Protein AF-A0A838U6E7-F1 (afdb_monomer_lite)

Radius of gyration: 29.7 Å; chains: 1; bounding box: 73×65×80 Å

Structure (mmCIF, N/CA/C/O backbone):
data_AF-A0A838U6E7-F1
#
_entry.id   AF-A0A838U6E7-F1
#
loop_
_atom_site.group_PDB
_atom_site.id
_atom_site.type_symbol
_atom_site.label_atom_id
_atom_site.label_alt_id
_atom_site.label_comp_id
_atom_site.label_asym_id
_atom_site.label_entity_id
_atom_site.label_seq_id
_atom_site.pdbx_PDB_ins_code
_atom_site.Cartn_x
_atom_site.Cartn_y
_atom_site.Cartn_z
_atom_site.occupancy
_atom_site.B_iso_or_equiv
_atom_site.auth_seq_id
_atom_site.auth_comp_id
_atom_site.auth_asym_id
_atom_site.auth_atom_id
_atom_site.pdbx_PDB_model_num
ATOM 1 N N . MET A 1 1 ? -3.616 -32.315 41.492 1.00 46.47 1 MET A N 1
ATOM 2 C CA . MET A 1 1 ? -2.581 -33.036 40.725 1.00 46.47 1 MET A CA 1
ATOM 3 C C . MET A 1 1 ? -1.571 -31.968 40.359 1.00 46.47 1 MET A C 1
ATOM 5 O O . MET A 1 1 ? -1.846 -31.165 39.480 1.00 46.47 1 MET A O 1
ATOM 9 N N . ASN A 1 2 ? -0.541 -31.841 41.193 1.00 38.78 2 ASN A N 1
ATOM 10 C CA . ASN A 1 2 ? 0.439 -30.760 41.157 1.00 38.78 2 ASN A CA 1
ATOM 11 C C . ASN A 1 2 ? 1.615 -31.213 40.295 1.00 38.78 2 ASN A C 1
ATOM 13 O O . ASN A 1 2 ? 2.089 -32.331 40.485 1.00 38.78 2 ASN A O 1
ATOM 17 N N . PHE A 1 3 ? 2.074 -30.356 39.392 1.00 46.06 3 PHE A N 1
ATOM 18 C CA . PHE A 1 3 ? 3.399 -30.461 38.795 1.00 46.06 3 PHE A CA 1
ATOM 19 C C . PHE A 1 3 ? 4.036 -29.075 38.860 1.00 46.06 3 PHE A C 1
ATOM 21 O O . PHE A 1 3 ? 3.702 -28.181 38.087 1.00 46.06 3 PHE A O 1
ATOM 28 N N . GLU A 1 4 ? 4.878 -28.922 39.876 1.00 57.84 4 GLU A N 1
ATOM 29 C CA . GLU A 1 4 ? 5.966 -27.953 39.942 1.00 57.84 4 GLU A CA 1
ATOM 30 C C . GLU A 1 4 ? 7.126 -28.473 39.078 1.00 57.84 4 GLU A C 1
ATOM 32 O O . GLU A 1 4 ? 7.265 -29.684 38.883 1.00 57.84 4 GLU A O 1
ATOM 37 N N . GLY A 1 5 ? 7.943 -27.561 38.555 1.00 51.66 5 GLY A N 1
ATOM 38 C CA . GLY A 1 5 ? 9.118 -27.883 37.751 1.00 51.66 5 GLY A CA 1
ATOM 39 C C . GLY A 1 5 ? 9.722 -26.629 37.134 1.00 51.66 5 GLY A C 1
ATOM 40 O O . GLY A 1 5 ? 9.504 -26.355 35.957 1.00 51.66 5 GLY A O 1
ATOM 41 N N . GLU A 1 6 ? 10.396 -25.856 37.984 1.00 55.31 6 GLU A N 1
ATOM 42 C CA . GLU A 1 6 ? 11.358 -24.803 37.645 1.00 55.31 6 GLU A CA 1
ATOM 43 C C . GLU A 1 6 ? 12.550 -25.387 36.871 1.00 55.31 6 GLU A C 1
ATOM 45 O O . GLU A 1 6 ? 12.872 -26.553 37.069 1.00 55.31 6 GLU A O 1
ATOM 50 N N . ASP A 1 7 ? 13.198 -24.572 36.031 1.00 57.50 7 ASP A N 1
ATOM 51 C CA . ASP A 1 7 ? 14.649 -24.608 35.787 1.00 57.50 7 ASP A CA 1
ATOM 52 C C . ASP A 1 7 ? 15.051 -23.345 34.997 1.00 57.50 7 ASP A C 1
ATOM 54 O O . ASP A 1 7 ? 14.931 -23.268 33.770 1.00 57.50 7 ASP A O 1
ATOM 58 N N . ASP A 1 8 ? 15.511 -22.330 35.734 1.00 50.44 8 ASP A N 1
ATOM 59 C CA . ASP A 1 8 ? 16.147 -21.119 35.214 1.00 50.44 8 ASP A CA 1
ATOM 60 C C . ASP A 1 8 ? 17.649 -21.374 35.009 1.00 50.44 8 ASP A C 1
ATOM 62 O O . ASP A 1 8 ? 18.403 -21.580 35.961 1.00 50.44 8 ASP A O 1
ATOM 66 N N . ALA A 1 9 ? 18.109 -21.326 33.757 1.00 53.22 9 ALA A N 1
ATOM 67 C CA . ALA A 1 9 ? 19.528 -21.402 33.421 1.00 53.22 9 ALA A CA 1
ATOM 68 C C . ALA A 1 9 ? 20.130 -19.993 33.276 1.00 53.22 9 ALA A C 1
ATOM 70 O O . ALA A 1 9 ? 19.891 -19.283 32.298 1.00 53.22 9 ALA A O 1
ATOM 71 N N . TYR A 1 10 ? 20.943 -19.617 34.264 1.00 45.56 10 TYR A N 1
ATOM 72 C CA . TYR A 1 10 ? 21.852 -18.473 34.241 1.00 45.56 10 TYR A CA 1
ATOM 73 C C . TYR A 1 10 ? 22.956 -18.668 33.186 1.00 45.56 10 TYR A C 1
ATOM 75 O O . TYR A 1 10 ? 23.620 -19.701 33.165 1.00 45.56 10 TYR A O 1
ATOM 83 N N . TYR A 1 11 ? 23.202 -17.648 32.359 1.00 49.94 11 TYR A N 1
ATOM 84 C CA . TYR A 1 11 ? 24.413 -17.537 31.539 1.00 49.94 11 TYR A CA 1
ATOM 85 C C . TYR A 1 11 ? 25.271 -16.374 32.051 1.00 49.94 11 TYR A C 1
ATOM 87 O O . TYR A 1 11 ? 24.956 -15.206 31.825 1.00 49.94 11 TYR A O 1
ATOM 95 N N . GLU A 1 12 ? 26.367 -16.711 32.732 1.00 48.47 12 GLU A N 1
ATOM 96 C CA . GLU A 1 12 ? 27.522 -15.837 32.943 1.00 48.47 12 GLU A CA 1
ATOM 97 C C . GLU A 1 12 ? 28.398 -15.859 31.683 1.00 48.47 12 GLU A C 1
ATOM 99 O O . GLU A 1 12 ? 28.761 -16.929 31.186 1.00 48.47 12 GLU A O 1
ATOM 104 N N . HIS A 1 13 ? 28.781 -14.687 31.173 1.00 50.59 13 HIS A N 1
ATOM 105 C CA . HIS A 1 13 ? 29.883 -14.587 30.221 1.00 50.59 13 HIS A CA 1
ATOM 106 C C . HIS A 1 13 ? 30.935 -13.593 30.701 1.00 50.59 13 HIS A C 1
ATOM 108 O O . HIS A 1 13 ? 30.652 -12.441 31.019 1.00 50.59 13 HIS A O 1
ATOM 114 N N . ASN A 1 14 ? 32.147 -14.140 30.759 1.00 45.25 14 ASN A N 1
ATOM 115 C CA . ASN A 1 14 ? 33.367 -13.609 31.329 1.00 45.25 14 ASN A CA 1
ATOM 116 C C . ASN A 1 14 ? 33.906 -12.391 30.577 1.00 45.25 14 ASN A C 1
ATOM 118 O O . ASN A 1 14 ? 34.018 -12.392 29.350 1.00 45.25 14 ASN A O 1
ATOM 122 N N . GLU A 1 15 ? 34.350 -11.409 31.355 1.00 44.84 15 GLU A N 1
ATOM 123 C CA . GLU A 1 15 ? 35.277 -10.365 30.939 1.00 44.84 15 GLU A CA 1
ATOM 124 C C . GLU A 1 15 ? 36.689 -10.957 30.798 1.00 44.84 15 GLU A C 1
ATOM 126 O O . GLU A 1 15 ? 37.248 -11.503 31.753 1.00 44.84 15 GLU A O 1
ATOM 131 N N . HIS A 1 16 ? 37.299 -10.818 29.621 1.00 50.41 16 HIS A N 1
ATOM 132 C CA . HIS A 1 16 ? 38.745 -10.955 29.456 1.00 50.41 16 HIS A CA 1
ATOM 133 C C . HIS A 1 16 ? 39.318 -9.727 28.751 1.00 50.41 16 HIS A C 1
ATOM 135 O O . HIS A 1 16 ? 39.034 -9.444 27.589 1.00 50.41 16 HIS A O 1
ATOM 141 N N . ASN A 1 17 ? 40.117 -9.003 29.536 1.00 42.94 17 ASN A N 1
ATOM 142 C CA . ASN A 1 17 ? 41.077 -7.993 29.126 1.00 42.94 17 ASN A CA 1
ATOM 143 C C . ASN A 1 17 ? 42.190 -8.642 28.299 1.00 42.94 17 ASN A C 1
ATOM 145 O O . ASN A 1 17 ? 42.867 -9.535 28.802 1.00 42.94 17 ASN A O 1
ATOM 149 N N . GLU A 1 18 ? 42.479 -8.094 27.121 1.00 47.34 18 GLU A N 1
ATOM 150 C CA . GLU A 1 18 ? 43.817 -8.184 26.538 1.00 47.34 18 GLU A CA 1
ATOM 151 C C . GLU A 1 18 ? 44.317 -6.788 26.163 1.00 47.34 18 GLU A C 1
ATOM 153 O O . GLU A 1 18 ? 43.737 -6.062 25.353 1.00 47.34 18 GLU A O 1
ATOM 158 N N . HIS A 1 19 ? 45.412 -6.422 26.827 1.00 44.88 19 HIS A N 1
ATOM 159 C CA . HIS A 1 19 ? 46.283 -5.307 26.508 1.00 44.88 19 HIS A CA 1
ATOM 160 C C . HIS A 1 19 ? 46.837 -5.444 25.088 1.00 44.88 19 HIS A C 1
ATOM 162 O O . HIS A 1 19 ? 47.403 -6.476 24.743 1.00 44.88 19 HIS A O 1
ATOM 168 N N . ASN A 1 20 ? 46.791 -4.360 24.315 1.00 42.06 20 ASN A N 1
ATOM 169 C CA . ASN A 1 20 ? 47.707 -4.167 23.198 1.00 42.06 20 ASN A CA 1
ATOM 170 C C . ASN A 1 20 ? 48.290 -2.753 23.256 1.00 42.06 20 ASN A C 1
ATOM 172 O O . ASN A 1 20 ? 47.649 -1.765 22.894 1.00 42.06 20 ASN A O 1
ATOM 176 N N . GLU A 1 21 ? 49.525 -2.677 23.748 1.00 47.22 21 GLU A N 1
ATOM 177 C CA . GLU A 1 21 ? 50.425 -1.550 23.547 1.00 47.22 21 GLU A CA 1
ATOM 178 C C . GLU A 1 21 ? 50.993 -1.627 22.127 1.00 47.22 21 GLU A C 1
ATOM 180 O O . GLU A 1 21 ? 51.764 -2.528 21.813 1.00 47.22 21 GLU A O 1
ATOM 185 N N . HIS A 1 22 ? 50.664 -0.661 21.269 1.00 45.41 22 HIS A N 1
ATOM 186 C CA . HIS A 1 22 ? 51.445 -0.406 20.060 1.00 45.41 22 HIS A CA 1
ATOM 187 C C . HIS A 1 22 ? 51.503 1.096 19.742 1.00 45.41 22 HIS A C 1
ATOM 189 O O . HIS A 1 22 ? 50.536 1.715 19.309 1.00 45.41 22 HIS A O 1
ATOM 195 N N . THR A 1 23 ? 52.689 1.662 19.992 1.00 41.41 23 THR A N 1
ATOM 196 C CA . THR A 1 23 ? 53.397 2.665 19.171 1.00 41.41 23 THR A CA 1
ATOM 197 C C . THR A 1 23 ? 52.574 3.804 18.549 1.00 41.41 23 THR A C 1
ATOM 199 O O . THR A 1 23 ? 52.078 3.695 17.429 1.00 41.41 23 THR A O 1
ATOM 202 N N . LYS A 1 24 ? 52.557 4.967 19.219 1.00 40.84 24 LYS A N 1
ATOM 203 C CA . LYS A 1 24 ? 52.251 6.269 18.598 1.00 40.84 24 LYS A CA 1
ATOM 204 C C . LYS A 1 24 ? 53.490 6.813 17.876 1.00 40.84 24 LYS A C 1
ATOM 206 O O . LYS A 1 24 ? 54.484 7.133 18.521 1.00 40.84 24 LYS A O 1
ATOM 211 N N . LEU A 1 25 ? 53.399 6.947 16.555 1.00 48.66 25 LEU A N 1
ATOM 212 C CA . LEU A 1 25 ? 54.256 7.819 15.743 1.00 48.66 25 LEU A CA 1
ATOM 213 C C . LEU A 1 25 ? 53.683 9.254 15.727 1.00 48.66 25 LEU A C 1
ATOM 215 O O . LEU A 1 25 ? 52.483 9.420 15.969 1.00 48.66 25 LEU A O 1
ATOM 219 N N . PRO A 1 26 ? 54.496 10.292 15.456 1.00 49.66 26 PRO A N 1
ATOM 220 C CA . PRO A 1 26 ? 54.053 11.680 15.516 1.00 49.66 26 PRO A CA 1
ATOM 221 C C . PRO A 1 26 ? 53.227 12.050 14.278 1.00 49.66 26 PRO A C 1
ATOM 223 O O . PRO A 1 26 ? 53.668 11.861 13.146 1.00 49.66 26 PRO A O 1
ATOM 226 N N . ILE A 1 27 ? 52.033 12.601 14.510 1.00 49.00 27 ILE A N 1
ATOM 227 C CA . ILE A 1 27 ? 51.195 13.249 13.497 1.00 49.00 27 ILE A CA 1
ATOM 228 C C . ILE A 1 27 ? 51.494 14.746 13.569 1.00 49.00 27 ILE A C 1
ATOM 230 O O . ILE A 1 27 ? 50.914 15.452 14.388 1.00 49.00 27 ILE A O 1
ATOM 234 N N . GLU A 1 28 ? 52.377 15.228 12.704 1.00 49.06 28 GLU A N 1
ATOM 235 C CA . GLU A 1 28 ? 52.425 16.635 12.310 1.00 49.06 28 GLU A CA 1
ATOM 236 C C . GLU A 1 28 ? 52.519 16.686 10.779 1.00 49.06 28 GLU A C 1
ATOM 238 O O . GLU A 1 28 ? 53.286 15.936 10.180 1.00 49.06 28 GLU A O 1
ATOM 243 N N . ASN A 1 29 ? 51.720 17.575 10.175 1.00 51.16 29 ASN A N 1
ATOM 244 C CA . ASN A 1 29 ? 51.614 17.909 8.741 1.00 51.16 29 ASN A CA 1
ATOM 245 C C . ASN A 1 29 ? 50.565 17.147 7.908 1.00 51.16 29 ASN A C 1
ATOM 247 O O . ASN A 1 29 ? 50.899 16.363 7.025 1.00 51.16 29 ASN A O 1
ATOM 251 N N . ALA A 1 30 ? 49.277 17.460 8.114 1.00 48.72 30 ALA A N 1
ATOM 252 C CA . ALA A 1 30 ? 48.220 17.191 7.122 1.00 48.72 30 ALA A CA 1
ATOM 253 C C . ALA A 1 30 ? 47.008 18.154 7.211 1.00 48.72 30 ALA A C 1
ATOM 255 O O . ALA A 1 30 ? 45.878 17.739 6.970 1.00 48.72 30 ALA A O 1
ATOM 256 N N . VAL A 1 31 ? 47.200 19.428 7.588 1.00 50.19 31 VAL A N 1
ATOM 257 C CA . VAL A 1 31 ? 46.077 20.380 7.794 1.00 50.19 31 VAL A CA 1
ATOM 258 C C . VAL A 1 31 ? 45.971 21.474 6.717 1.00 50.19 31 VAL A C 1
ATOM 260 O O . VAL A 1 31 ? 44.947 22.146 6.644 1.00 50.19 31 VAL A O 1
ATOM 263 N N . GLU A 1 32 ? 46.934 21.627 5.804 1.00 48.94 32 GLU A N 1
ATOM 264 C CA . GLU A 1 32 ? 46.911 22.766 4.863 1.00 48.94 32 GLU A CA 1
ATOM 265 C C . GLU A 1 32 ? 46.355 22.498 3.454 1.00 48.94 32 GLU A C 1
ATOM 267 O O . GLU A 1 32 ? 46.079 23.459 2.747 1.00 48.94 32 GLU A O 1
ATOM 272 N N . ASN A 1 33 ? 46.042 21.255 3.065 1.00 46.88 33 ASN A N 1
ATOM 273 C CA . ASN A 1 33 ? 45.589 20.961 1.688 1.00 46.88 33 ASN A CA 1
ATOM 274 C C . ASN A 1 33 ? 44.068 20.753 1.500 1.00 46.88 33 ASN A C 1
ATOM 276 O O . ASN A 1 33 ? 43.643 20.433 0.397 1.00 46.88 33 ASN A O 1
ATOM 280 N N . ASN A 1 34 ? 43.228 20.956 2.525 1.00 47.81 34 ASN A N 1
ATOM 281 C CA . ASN A 1 34 ? 41.773 20.694 2.436 1.00 47.81 34 ASN A CA 1
ATOM 282 C C . ASN A 1 34 ? 40.885 21.949 2.323 1.00 47.81 34 ASN A C 1
ATOM 284 O O . ASN A 1 34 ? 39.667 21.833 2.367 1.00 47.81 34 ASN A O 1
ATOM 288 N N . LYS A 1 35 ? 41.449 23.158 2.186 1.00 50.09 35 LYS A N 1
ATOM 289 C CA . LYS A 1 35 ? 40.636 24.390 2.085 1.00 50.09 35 LYS A CA 1
ATOM 290 C C . LYS A 1 35 ? 40.297 24.819 0.654 1.00 50.09 35 LYS A C 1
ATOM 292 O O . LYS A 1 35 ? 39.378 25.612 0.479 1.00 50.09 35 LYS A O 1
ATOM 297 N N . GLU A 1 36 ? 40.986 24.295 -0.361 1.00 50.06 36 GLU A N 1
ATOM 298 C CA . GLU A 1 36 ? 40.672 24.601 -1.768 1.00 50.06 36 GLU A CA 1
ATOM 299 C C . GLU A 1 36 ? 39.555 23.716 -2.347 1.00 50.06 36 GLU A C 1
ATOM 301 O O . GLU A 1 36 ? 38.811 24.179 -3.206 1.00 50.06 36 GLU A O 1
ATOM 306 N N . SER A 1 37 ? 39.334 22.498 -1.833 1.00 54.66 37 SER A N 1
ATOM 307 C CA . SER A 1 37 ? 38.294 21.595 -2.361 1.00 54.66 37 SER A CA 1
ATOM 308 C C . SER A 1 37 ? 36.867 21.983 -1.970 1.00 54.66 37 SER A C 1
ATOM 310 O O . SER A 1 37 ? 35.933 21.745 -2.735 1.00 54.66 37 SER A O 1
ATOM 312 N N . ASP A 1 38 ? 36.675 22.587 -0.797 1.00 51.69 38 ASP A N 1
ATOM 313 C CA . ASP A 1 38 ? 35.332 22.862 -0.270 1.00 51.69 38 ASP A CA 1
ATOM 314 C C . ASP A 1 38 ? 34.684 24.084 -0.940 1.00 51.69 38 ASP A C 1
ATOM 316 O O . ASP A 1 38 ? 33.474 24.097 -1.181 1.00 51.69 38 ASP A O 1
ATOM 320 N N . ASN A 1 39 ? 35.486 25.077 -1.345 1.00 55.44 39 ASN A N 1
ATOM 321 C CA . ASN A 1 39 ? 34.992 26.251 -2.073 1.00 55.44 39 ASN A CA 1
ATOM 322 C C . ASN A 1 39 ? 34.538 25.905 -3.499 1.00 55.44 39 ASN A C 1
ATOM 324 O O . ASN A 1 39 ? 33.548 26.459 -3.985 1.00 55.44 39 ASN A O 1
ATOM 328 N N . ASP A 1 40 ? 35.206 24.960 -4.161 1.00 55.00 40 ASP A N 1
ATOM 329 C CA . ASP A 1 40 ? 34.816 24.505 -5.498 1.00 55.00 40 ASP A CA 1
ATOM 330 C C . ASP A 1 40 ? 33.536 23.662 -5.467 1.00 55.00 40 ASP A C 1
ATOM 332 O O . ASP A 1 40 ? 32.683 23.779 -6.353 1.00 55.00 40 ASP A O 1
ATOM 336 N N . ILE A 1 41 ? 33.341 22.857 -4.420 1.00 55.47 41 ILE A N 1
ATOM 337 C CA . ILE A 1 41 ? 32.107 22.083 -4.228 1.00 55.47 41 ILE A CA 1
ATOM 338 C C . ILE A 1 41 ? 30.922 23.019 -3.960 1.00 55.47 41 ILE A C 1
ATOM 340 O O . ILE A 1 41 ? 29.855 22.847 -4.558 1.00 55.47 41 ILE A O 1
ATOM 344 N N . GLN A 1 42 ? 31.110 24.044 -3.127 1.00 57.06 42 GLN A N 1
ATOM 345 C CA . GLN A 1 42 ? 30.046 24.989 -2.791 1.00 57.06 42 GLN A CA 1
ATOM 346 C C . GLN A 1 42 ? 29.650 25.868 -3.990 1.00 57.06 42 GLN A C 1
ATOM 348 O O . GLN A 1 42 ? 28.461 26.003 -4.289 1.00 57.06 42 GLN A O 1
ATOM 353 N N . ASN A 1 43 ? 30.629 26.340 -4.770 1.00 63.03 43 ASN A N 1
ATOM 354 C CA . ASN A 1 43 ? 30.382 27.086 -6.009 1.00 63.03 43 ASN A CA 1
ATOM 355 C C . ASN A 1 43 ? 29.657 26.251 -7.079 1.00 63.03 43 ASN A C 1
ATOM 357 O O . ASN A 1 43 ? 28.820 26.769 -7.823 1.00 63.03 43 ASN A O 1
ATOM 361 N N . ASN A 1 44 ? 29.950 24.951 -7.168 1.00 57.47 44 ASN A N 1
ATOM 362 C CA . ASN A 1 44 ? 29.259 24.056 -8.097 1.00 57.47 44 ASN A CA 1
ATOM 363 C C . ASN A 1 44 ? 27.819 23.758 -7.650 1.00 57.47 44 ASN A C 1
ATOM 365 O O . ASN A 1 44 ? 26.922 23.665 -8.493 1.00 57.47 44 ASN A O 1
ATOM 369 N N . HIS A 1 45 ? 27.570 23.674 -6.341 1.00 61.94 45 HIS A N 1
ATOM 370 C CA . HIS A 1 45 ? 26.227 23.490 -5.792 1.00 61.94 45 HIS A CA 1
ATOM 371 C C . HIS A 1 45 ? 25.333 24.726 -6.004 1.00 61.94 45 HIS A C 1
ATOM 373 O O . HIS A 1 45 ? 24.160 24.591 -6.370 1.00 61.94 45 HIS A O 1
ATOM 379 N N . GLU A 1 46 ? 25.878 25.934 -5.841 1.00 67.00 46 GLU A N 1
ATOM 380 C CA . GLU A 1 46 ? 25.150 27.186 -6.097 1.00 67.00 46 GLU A CA 1
ATOM 381 C C . GLU A 1 46 ? 24.811 27.362 -7.584 1.00 67.00 46 GLU A C 1
ATOM 383 O O . GLU A 1 46 ? 23.667 27.677 -7.924 1.00 67.00 46 GLU A O 1
ATOM 388 N N . LYS A 1 47 ? 25.749 27.048 -8.490 1.00 69.88 47 LYS A N 1
ATOM 389 C CA . LYS A 1 47 ? 25.492 27.070 -9.943 1.00 69.88 47 LYS A CA 1
ATOM 390 C C . LYS A 1 47 ? 24.422 26.059 -10.364 1.00 69.88 47 LYS A C 1
ATOM 392 O O . LYS A 1 47 ? 23.556 26.391 -11.173 1.00 69.88 47 LYS A O 1
ATOM 397 N N . ALA A 1 48 ? 24.442 24.850 -9.800 1.00 58.81 48 ALA A N 1
ATOM 398 C CA . ALA A 1 48 ? 23.424 23.836 -10.073 1.00 58.81 48 ALA A CA 1
ATOM 399 C C . ALA A 1 48 ? 22.037 24.255 -9.552 1.00 58.81 48 ALA A C 1
ATOM 401 O O . ALA A 1 48 ? 21.036 24.059 -10.243 1.00 58.81 48 ALA A O 1
ATOM 402 N N . SER A 1 49 ? 21.979 24.880 -8.373 1.00 62.50 49 SER A N 1
ATOM 403 C CA . SER A 1 49 ? 20.727 25.359 -7.771 1.00 62.50 49 SER A CA 1
ATOM 404 C C . SER A 1 49 ? 20.101 26.493 -8.592 1.00 62.50 49 SER A C 1
ATOM 406 O O . SER A 1 49 ? 18.918 26.421 -8.930 1.00 62.50 49 SER A O 1
ATOM 408 N N . ALA A 1 50 ? 20.905 27.469 -9.027 1.00 69.81 50 ALA A N 1
ATOM 409 C CA . ALA A 1 50 ? 20.446 28.566 -9.883 1.00 69.81 50 ALA A CA 1
ATOM 410 C C . ALA A 1 50 ? 19.907 28.071 -11.240 1.00 69.81 50 ALA A C 1
ATOM 412 O O . ALA A 1 50 ? 18.921 28.591 -11.765 1.00 69.81 50 ALA A O 1
ATOM 413 N N . GLN A 1 51 ? 20.515 27.025 -11.807 1.00 61.53 51 GLN A N 1
ATOM 414 C CA . GLN A 1 51 ? 20.076 26.464 -13.085 1.00 61.53 51 GLN A CA 1
ATOM 415 C C . GLN A 1 51 ? 18.781 25.643 -12.971 1.00 61.53 51 GLN A C 1
ATOM 417 O O . GLN A 1 51 ? 18.019 25.552 -13.937 1.00 61.53 51 GLN A O 1
ATOM 422 N N . ILE A 1 52 ? 18.505 25.073 -11.794 1.00 59.53 52 ILE A N 1
ATOM 423 C CA . ILE A 1 52 ? 17.236 24.400 -11.491 1.00 59.53 52 ILE A CA 1
ATOM 424 C C . ILE A 1 52 ? 16.116 25.429 -11.305 1.00 59.53 52 ILE A C 1
ATOM 426 O O . ILE A 1 52 ? 15.056 25.268 -11.911 1.00 59.53 52 ILE A O 1
ATOM 430 N N . GLU A 1 53 ? 16.345 26.500 -10.540 1.00 65.31 53 GLU A N 1
ATOM 431 C CA . GLU A 1 53 ? 15.352 27.571 -10.353 1.00 65.31 53 GLU A CA 1
ATOM 432 C C . GLU A 1 53 ? 14.979 28.251 -11.675 1.00 65.31 53 GLU A C 1
ATOM 434 O O . GLU A 1 53 ? 13.798 28.480 -11.941 1.00 65.31 53 GLU A O 1
ATOM 439 N N . TYR A 1 54 ? 15.961 28.486 -12.551 1.00 74.75 54 TYR A N 1
ATOM 440 C CA . TYR A 1 54 ? 15.712 29.017 -13.891 1.00 74.75 54 TYR A CA 1
ATOM 441 C C . TYR A 1 54 ? 14.757 28.124 -14.699 1.00 74.75 54 TYR A C 1
ATOM 443 O O . TYR A 1 54 ? 13.773 28.614 -15.251 1.00 74.75 54 TYR A O 1
ATOM 451 N N . LYS A 1 55 ? 14.986 26.804 -14.709 1.00 65.81 55 LYS A N 1
ATOM 452 C CA . LYS A 1 55 ? 14.126 25.852 -15.434 1.00 65.81 55 LYS A CA 1
ATOM 453 C C . LYS A 1 55 ? 12.729 25.721 -14.830 1.00 65.81 55 LYS A C 1
ATOM 455 O O . LYS A 1 55 ? 11.770 25.513 -15.568 1.00 65.81 55 LYS A O 1
ATOM 460 N N . ILE A 1 56 ? 12.599 25.838 -13.507 1.00 60.47 56 ILE A N 1
ATOM 461 C CA . ILE A 1 56 ? 11.295 25.833 -12.826 1.00 60.47 56 ILE A CA 1
ATOM 462 C C . ILE A 1 56 ? 10.484 27.072 -13.217 1.00 60.47 56 ILE A C 1
ATOM 464 O O . ILE A 1 56 ? 9.291 26.956 -13.510 1.00 60.47 56 ILE A O 1
ATOM 468 N N . ASN A 1 57 ? 11.125 28.239 -13.270 1.00 58.91 57 ASN A N 1
ATOM 469 C CA . ASN A 1 57 ? 10.472 29.476 -13.695 1.00 58.91 57 ASN A CA 1
ATOM 470 C C . ASN A 1 57 ? 10.110 29.448 -15.185 1.00 58.91 57 ASN A C 1
ATOM 472 O O . ASN A 1 57 ? 9.008 29.851 -15.545 1.00 58.91 57 ASN A O 1
ATOM 476 N N . GLU A 1 58 ? 10.978 28.902 -16.039 1.00 72.94 58 GLU A N 1
ATOM 477 C CA . GLU A 1 58 ? 10.690 28.707 -17.464 1.00 72.94 58 GLU A CA 1
ATOM 478 C C . GLU A 1 58 ? 9.444 27.825 -17.673 1.00 72.94 58 GLU A C 1
ATOM 480 O O . GLU A 1 58 ? 8.522 28.211 -18.392 1.00 72.94 58 GLU A O 1
ATOM 485 N N . TYR A 1 59 ? 9.355 26.693 -16.965 1.00 51.44 59 TYR A N 1
ATOM 486 C CA . TYR A 1 59 ? 8.183 25.808 -17.009 1.00 51.44 59 TYR A CA 1
ATOM 487 C C . TYR A 1 59 ? 6.913 26.460 -16.450 1.00 51.44 59 TYR A C 1
ATOM 489 O O . TYR A 1 59 ? 5.821 26.259 -16.983 1.00 51.44 59 TYR A O 1
ATOM 497 N N . SER A 1 60 ? 7.037 27.243 -15.378 1.00 58.22 60 SER A N 1
ATOM 498 C CA . SER A 1 60 ? 5.896 27.932 -14.762 1.00 58.22 60 SER A CA 1
ATOM 499 C C . SER A 1 60 ? 5.322 29.006 -15.690 1.00 58.22 60 SER A C 1
ATOM 501 O O . SER A 1 60 ? 4.103 29.130 -15.806 1.00 58.22 60 SER A O 1
ATOM 503 N N . ASN A 1 61 ? 6.188 29.711 -16.422 1.00 58.34 61 ASN A N 1
ATOM 504 C CA . ASN A 1 61 ? 5.778 30.709 -17.408 1.00 58.34 61 ASN A CA 1
ATOM 505 C C . ASN A 1 61 ? 5.085 30.058 -18.619 1.00 58.34 61 ASN A C 1
ATOM 507 O O . ASN A 1 61 ? 4.015 30.513 -19.025 1.00 58.34 61 ASN A O 1
ATOM 511 N N . GLN A 1 62 ? 5.600 28.924 -19.109 1.00 60.97 62 GLN A N 1
ATOM 512 C CA . GLN A 1 62 ? 4.955 28.141 -20.178 1.00 60.97 62 GLN A CA 1
ATOM 513 C C . GLN A 1 62 ? 3.566 27.609 -19.777 1.00 60.97 62 GLN A C 1
ATOM 515 O O . GLN A 1 62 ? 2.682 27.468 -20.623 1.00 60.97 62 GLN A O 1
ATOM 520 N N . LEU A 1 63 ? 3.340 27.324 -18.490 1.00 48.97 63 LEU A N 1
ATOM 521 C CA . LEU A 1 63 ? 2.027 26.917 -17.978 1.00 48.97 63 LEU A CA 1
ATOM 522 C C . LEU A 1 63 ? 1.052 28.095 -17.854 1.00 48.97 63 LEU A C 1
ATOM 524 O O . LEU A 1 63 ? -0.144 27.909 -18.072 1.00 48.97 63 LEU A O 1
ATOM 528 N N . SER A 1 64 ? 1.541 29.302 -17.548 1.00 56.09 64 SER A N 1
ATOM 529 C CA . SER A 1 64 ? 0.693 30.502 -17.511 1.00 56.09 64 SER A CA 1
ATOM 530 C C . SER A 1 64 ? 0.251 30.968 -18.901 1.00 56.09 64 SER A C 1
ATOM 532 O O . SER A 1 64 ? -0.902 31.365 -19.063 1.00 56.09 64 SER A O 1
ATOM 534 N N . GLU A 1 65 ? 1.104 30.833 -19.921 1.00 52.16 65 GLU A N 1
ATOM 535 C CA . GLU A 1 65 ? 0.793 31.252 -21.298 1.00 52.16 65 GLU A CA 1
ATOM 536 C C . GLU A 1 65 ? -0.194 30.314 -22.020 1.00 52.16 65 GLU A C 1
ATOM 538 O O . GLU A 1 65 ? -0.846 30.726 -22.975 1.00 52.16 65 GLU A O 1
ATOM 543 N N . ASN A 1 66 ? -0.382 29.084 -21.526 1.00 46.69 66 ASN A N 1
ATOM 544 C CA . ASN A 1 66 ? -1.321 28.102 -22.085 1.00 46.69 66 ASN A CA 1
ATOM 545 C C . ASN A 1 66 ? -2.676 28.040 -21.356 1.00 46.69 66 ASN A C 1
ATOM 547 O O . ASN A 1 66 ? -3.480 27.136 -21.599 1.00 46.69 66 ASN A O 1
ATOM 551 N N . SER A 1 67 ? -2.954 28.989 -20.459 1.00 41.47 67 SER A N 1
ATOM 552 C CA . SER A 1 67 ? -4.264 29.080 -19.812 1.00 41.47 67 SER A CA 1
ATOM 553 C C . SER A 1 67 ? -5.286 29.743 -20.749 1.00 41.47 67 SER A C 1
ATOM 555 O O . SER A 1 67 ? -5.371 30.961 -20.870 1.00 41.47 67 SER A O 1
ATOM 557 N N . LEU A 1 68 ? -6.060 28.914 -21.459 1.00 45.50 68 LEU A N 1
ATOM 558 C CA . LEU A 1 68 ? -7.188 29.364 -22.279 1.00 45.50 68 LEU A CA 1
ATOM 559 C C . LEU A 1 68 ? -8.287 29.981 -21.393 1.00 45.50 68 LEU A C 1
ATOM 561 O O . LEU A 1 68 ? -8.552 29.459 -20.304 1.00 45.50 68 LEU A O 1
ATOM 565 N N . PRO A 1 69 ? -8.965 31.056 -21.842 1.00 44.22 69 PRO A N 1
ATOM 566 C CA . PRO A 1 69 ? -10.078 31.630 -21.099 1.00 44.22 69 PRO A CA 1
ATOM 567 C C . PRO A 1 69 ? -11.214 30.609 -20.986 1.00 44.22 69 PRO A C 1
ATOM 569 O O . PRO A 1 69 ? -11.550 29.919 -21.949 1.00 44.22 69 PRO A O 1
ATOM 572 N N . ALA A 1 70 ? -11.798 30.519 -19.790 1.00 44.75 70 ALA A N 1
ATOM 573 C CA . ALA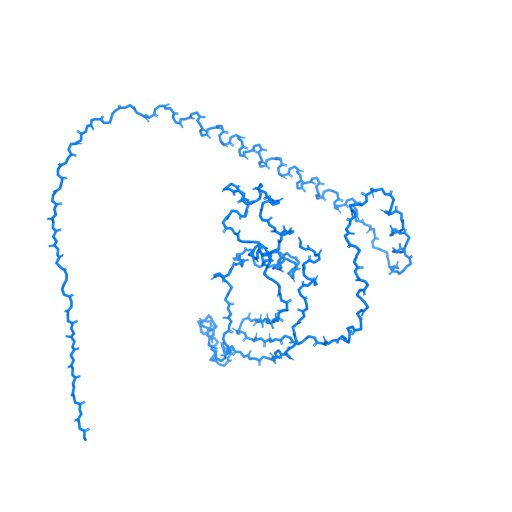 A 1 70 ? -12.935 29.658 -19.507 1.00 44.75 70 ALA A CA 1
ATOM 574 C C . ALA A 1 70 ? -14.102 30.021 -20.435 1.00 44.75 70 ALA A C 1
ATOM 576 O O . ALA A 1 70 ? -14.678 31.101 -20.317 1.00 44.75 70 ALA A O 1
ATOM 577 N N . ASN A 1 71 ? -14.422 29.126 -21.368 1.00 44.78 71 ASN A N 1
ATOM 578 C CA . ASN A 1 71 ? -15.600 29.235 -22.211 1.00 44.78 71 ASN A CA 1
ATOM 579 C C . ASN A 1 71 ? -16.320 27.883 -22.227 1.00 44.78 71 ASN A C 1
ATOM 581 O O . ASN A 1 71 ? -15.729 26.846 -22.545 1.00 44.78 71 ASN A O 1
ATOM 585 N N . ASP A 1 72 ? -17.590 27.915 -21.837 1.00 45.06 72 ASP A N 1
ATOM 586 C CA . ASP A 1 72 ? -18.476 26.764 -21.712 1.00 45.06 72 ASP A CA 1
ATOM 587 C C . ASP A 1 72 ? -18.916 26.288 -23.103 1.00 45.06 72 ASP A C 1
ATOM 589 O O . ASP A 1 72 ? -19.903 26.785 -23.635 1.00 45.06 72 ASP A O 1
ATOM 593 N N . ASN A 1 73 ? -18.159 25.377 -23.724 1.00 48.53 73 ASN A N 1
ATOM 594 C CA . ASN A 1 73 ? -18.644 24.431 -24.746 1.00 48.53 73 ASN A CA 1
ATOM 595 C C . ASN A 1 73 ? -17.518 23.459 -25.151 1.00 48.53 73 ASN A C 1
ATOM 597 O O . ASN A 1 73 ? -16.704 23.747 -26.027 1.00 48.53 73 ASN A O 1
ATOM 601 N N . TYR A 1 74 ? -17.465 22.296 -24.495 1.00 38.25 74 TYR A N 1
ATOM 602 C CA . TYR A 1 74 ? -16.406 21.287 -24.637 1.00 38.25 74 TYR A CA 1
ATOM 603 C C . TYR A 1 74 ? -16.957 19.947 -25.151 1.00 38.25 74 TYR A C 1
ATOM 605 O O . TYR A 1 74 ? -16.902 18.958 -24.435 1.00 38.25 74 TYR A O 1
ATOM 613 N N . GLU A 1 75 ? -17.460 19.874 -26.386 1.00 44.09 75 GLU A N 1
ATOM 614 C CA . GLU A 1 75 ? -17.627 18.558 -27.045 1.00 44.09 75 GLU A CA 1
ATOM 615 C C . GLU A 1 75 ? -17.220 18.502 -28.531 1.00 44.09 75 GLU A C 1
ATOM 617 O O . GLU A 1 75 ? -16.935 17.412 -29.015 1.00 44.09 75 GLU A O 1
ATOM 622 N N . GLU A 1 76 ? -17.051 19.621 -29.250 1.00 43.81 76 GLU A N 1
ATOM 623 C CA . GLU A 1 76 ? -16.768 19.552 -30.702 1.00 43.81 76 GLU A CA 1
ATOM 624 C C . GLU A 1 76 ? -15.303 19.795 -31.121 1.00 43.81 76 GLU A C 1
ATOM 626 O O . GLU A 1 76 ? -14.887 19.311 -32.172 1.00 43.81 76 GLU A O 1
ATOM 631 N N . ASN A 1 77 ? -14.461 20.443 -30.304 1.00 41.22 77 ASN A N 1
ATOM 632 C CA . ASN A 1 77 ? -13.107 20.846 -30.738 1.00 41.22 77 ASN A CA 1
ATOM 633 C C . ASN A 1 77 ? -11.972 19.845 -30.436 1.00 41.22 77 ASN A C 1
ATOM 635 O O . ASN A 1 77 ? -10.853 20.012 -30.923 1.00 41.22 77 ASN A O 1
ATOM 639 N N . THR A 1 78 ? -12.218 18.782 -29.669 1.00 45.00 78 THR A N 1
ATOM 640 C CA . THR A 1 78 ? -11.169 17.811 -29.293 1.00 45.00 78 THR A CA 1
ATOM 641 C C . THR A 1 78 ? -10.757 16.886 -30.439 1.00 45.00 78 THR A C 1
ATOM 643 O O . THR A 1 78 ? -9.615 16.430 -30.473 1.00 45.00 78 THR A O 1
ATOM 646 N N . ASN A 1 79 ? -11.631 16.653 -31.422 1.00 43.41 79 ASN A N 1
ATOM 647 C CA . ASN A 1 79 ? -11.339 15.746 -32.537 1.00 43.41 79 ASN A CA 1
ATOM 648 C C . ASN A 1 79 ? -10.460 16.374 -33.633 1.00 43.41 79 ASN A C 1
ATOM 650 O O . ASN A 1 79 ? -9.774 15.644 -34.347 1.00 43.41 79 ASN A O 1
ATOM 654 N N . GLN A 1 80 ? -10.426 17.706 -33.745 1.00 40.84 80 GLN A N 1
ATOM 655 C CA . GLN A 1 80 ? -9.616 18.398 -34.754 1.00 40.84 80 GLN A CA 1
ATOM 656 C C . GLN A 1 80 ? -8.148 18.540 -34.319 1.00 40.84 80 GLN A C 1
ATOM 658 O O . GLN A 1 80 ? -7.243 18.279 -35.109 1.00 40.84 80 GLN A O 1
ATOM 663 N N . LEU A 1 81 ? -7.895 18.818 -33.034 1.00 38.88 81 LEU A N 1
ATOM 664 C CA . LEU A 1 81 ? -6.532 18.956 -32.496 1.00 38.88 81 LEU A CA 1
ATOM 665 C C . LEU A 1 81 ? -5.753 17.623 -32.456 1.00 38.88 81 LEU A C 1
ATOM 667 O O . LEU A 1 81 ? -4.525 17.604 -32.537 1.00 38.88 81 LEU A O 1
ATOM 671 N N . LEU A 1 82 ? -6.461 16.491 -32.359 1.00 40.91 82 LEU A N 1
ATOM 672 C CA . LEU A 1 82 ? -5.872 15.144 -32.369 1.00 40.91 82 LEU A CA 1
ATOM 673 C C . LEU A 1 82 ? -5.433 14.679 -33.770 1.00 40.91 82 LEU A C 1
ATOM 675 O O . LEU A 1 82 ? -4.592 13.785 -33.866 1.00 40.91 82 LEU A O 1
ATOM 679 N N . GLN A 1 83 ? -5.956 15.273 -34.850 1.00 43.84 83 GLN A N 1
ATOM 680 C CA . GLN A 1 83 ? -5.580 14.900 -36.220 1.00 43.84 83 GLN A CA 1
ATOM 681 C C . GLN A 1 83 ? -4.306 15.601 -36.716 1.00 43.84 83 GLN A C 1
ATOM 683 O O . GLN A 1 83 ? -3.559 15.009 -37.496 1.00 43.84 83 GLN A O 1
ATOM 688 N N . GLU A 1 84 ? -3.993 16.807 -36.237 1.00 37.91 84 GLU A N 1
ATOM 689 C CA . GLU A 1 84 ? -2.858 17.586 -36.763 1.00 37.91 84 GLU A CA 1
ATOM 690 C C . GLU A 1 84 ? -1.502 17.227 -36.127 1.00 37.91 84 GLU A C 1
ATOM 692 O O . GLU A 1 84 ? -0.461 17.353 -36.772 1.00 37.91 84 GLU A O 1
ATOM 697 N N . HIS A 1 85 ? -1.481 16.662 -34.915 1.00 39.12 85 HIS A N 1
ATOM 698 C CA . HIS A 1 85 ? -0.231 16.248 -34.254 1.00 39.12 85 HIS A CA 1
ATOM 699 C C . HIS A 1 85 ? 0.308 14.869 -34.683 1.00 39.12 85 HIS A C 1
ATOM 701 O O . HIS A 1 85 ? 1.361 14.444 -34.207 1.00 39.12 85 HIS A O 1
ATOM 707 N N . SER A 1 86 ? -0.353 14.175 -35.617 1.00 38.12 86 SER A N 1
ATOM 708 C CA . SER A 1 86 ? 0.047 12.830 -36.061 1.00 38.12 86 SER A CA 1
ATOM 709 C C . SER A 1 86 ? 1.104 12.807 -37.181 1.00 38.12 86 SER A C 1
ATOM 711 O O . SER A 1 86 ? 1.459 11.724 -37.652 1.00 38.12 86 SER A O 1
ATOM 713 N N . GLN A 1 87 ? 1.636 13.951 -37.627 1.00 44.62 87 GLN A N 1
ATOM 714 C CA . GLN A 1 87 ? 2.634 13.993 -38.705 1.00 44.62 87 GLN A CA 1
ATOM 715 C C . GLN A 1 87 ? 3.938 14.670 -38.279 1.00 44.62 87 GLN A C 1
ATOM 717 O O . GLN A 1 87 ? 4.168 15.825 -38.622 1.00 44.62 87 GLN A O 1
ATOM 722 N N . ARG A 1 88 ? 4.801 13.945 -37.552 1.00 45.25 88 ARG A N 1
ATOM 723 C CA . ARG A 1 88 ? 6.279 14.081 -37.573 1.00 45.25 88 ARG A CA 1
ATOM 724 C C . ARG A 1 88 ? 6.924 13.135 -36.554 1.00 45.25 88 ARG A C 1
ATOM 726 O O . ARG A 1 88 ? 7.148 13.512 -35.413 1.00 45.25 88 ARG A O 1
ATOM 733 N N . ALA A 1 89 ? 7.218 11.913 -36.995 1.00 41.59 89 ALA A N 1
ATOM 734 C CA . ALA A 1 89 ? 8.398 11.103 -36.650 1.00 41.59 89 ALA A CA 1
ATOM 735 C C . ALA A 1 89 ? 8.166 9.654 -37.124 1.00 41.59 89 ALA A C 1
ATOM 737 O O . ALA A 1 89 ? 7.083 9.116 -36.885 1.00 41.59 89 ALA A O 1
ATOM 738 N N . PRO A 1 90 ? 9.143 8.987 -37.766 1.00 37.69 90 PRO A N 1
ATOM 739 C CA . PRO A 1 90 ? 9.048 7.555 -38.016 1.00 37.69 90 PRO A CA 1
ATOM 740 C C . PRO A 1 90 ? 9.108 6.810 -36.676 1.00 37.69 90 PRO A C 1
ATOM 742 O O . PRO A 1 90 ? 10.091 6.891 -35.941 1.00 37.69 90 PRO A O 1
ATOM 745 N N . SER A 1 91 ? 8.020 6.125 -36.337 1.00 36.94 91 SER A N 1
ATOM 746 C CA . SER A 1 91 ? 7.894 5.339 -35.112 1.00 36.94 91 SER A CA 1
ATOM 747 C C . SER A 1 91 ? 8.812 4.109 -35.163 1.00 36.94 91 SER A C 1
ATOM 749 O O . SER A 1 91 ? 8.905 3.476 -36.217 1.00 36.94 91 SER A O 1
ATOM 751 N N . PRO A 1 92 ? 9.459 3.711 -34.053 1.00 36.78 92 PRO A N 1
ATOM 752 C CA . PRO A 1 92 ? 10.117 2.414 -33.984 1.00 36.78 92 PRO A CA 1
ATOM 753 C C . PRO A 1 92 ? 9.069 1.307 -34.151 1.00 36.78 92 PRO A C 1
ATOM 755 O O . PRO A 1 92 ? 8.009 1.331 -33.523 1.00 36.78 92 PRO A O 1
ATOM 758 N N . THR A 1 93 ? 9.358 0.347 -35.028 1.00 31.08 93 THR A N 1
ATOM 759 C CA . THR A 1 93 ? 8.502 -0.808 -35.308 1.00 31.08 93 THR A CA 1
ATOM 760 C C . THR A 1 93 ? 8.399 -1.686 -34.063 1.00 31.08 93 THR A C 1
ATOM 762 O O . THR A 1 93 ? 9.231 -2.558 -33.825 1.00 31.08 93 THR A O 1
ATOM 765 N N . TYR A 1 94 ? 7.373 -1.452 -33.248 1.00 40.31 94 TYR A N 1
ATOM 766 C CA . TYR A 1 94 ? 6.975 -2.381 -32.199 1.00 40.31 94 TYR A CA 1
ATOM 767 C C . TYR A 1 94 ? 6.366 -3.637 -32.844 1.00 40.31 94 TYR A C 1
ATOM 769 O O . TYR A 1 94 ? 5.637 -3.514 -33.834 1.00 40.31 94 TYR A O 1
ATOM 777 N N . PRO A 1 95 ? 6.621 -4.847 -32.310 1.00 35.06 95 PRO A N 1
ATOM 778 C CA . PRO A 1 95 ? 5.896 -6.036 -32.739 1.00 35.06 95 PRO A CA 1
ATOM 779 C C . PRO A 1 95 ? 4.395 -5.773 -32.605 1.00 35.06 95 PRO A C 1
ATOM 781 O O . PRO A 1 95 ? 3.943 -5.252 -31.582 1.00 35.06 95 PRO A O 1
ATOM 784 N N . GLN A 1 96 ? 3.651 -6.075 -33.673 1.00 34.25 96 GLN A N 1
ATOM 785 C CA . GLN A 1 96 ? 2.242 -5.726 -33.797 1.00 34.25 96 GLN A CA 1
ATOM 786 C C . GLN A 1 96 ? 1.466 -6.140 -32.547 1.00 34.25 96 GLN A C 1
ATOM 788 O O . GLN A 1 96 ? 1.416 -7.315 -32.177 1.00 34.25 96 GLN A O 1
ATOM 793 N N . GLN A 1 97 ? 0.874 -5.140 -31.895 1.00 40.12 97 GLN A N 1
ATOM 794 C CA . GLN A 1 97 ? -0.053 -5.329 -30.796 1.00 40.12 97 GLN A CA 1
ATOM 795 C C . GLN A 1 97 ? -1.187 -6.215 -31.303 1.00 40.12 97 GLN A C 1
ATOM 797 O O . GLN A 1 97 ? -1.952 -5.823 -32.183 1.00 40.12 97 GLN A O 1
ATOM 802 N N . GLN A 1 98 ? -1.280 -7.431 -30.766 1.00 37.66 98 GLN A N 1
ATOM 803 C CA . GLN A 1 98 ? -2.457 -8.257 -30.972 1.00 37.66 98 GLN A CA 1
ATOM 804 C C . GLN A 1 98 ? -3.677 -7.439 -30.545 1.00 37.66 98 GLN A C 1
ATOM 806 O O . GLN A 1 98 ? -3.711 -6.917 -29.430 1.00 37.66 98 GLN A O 1
ATOM 811 N N . ASN A 1 99 ? -4.648 -7.320 -31.451 1.00 36.22 99 ASN A N 1
ATOM 812 C CA . ASN A 1 99 ? -5.955 -6.730 -31.200 1.00 36.22 99 ASN A CA 1
ATOM 813 C C . ASN A 1 99 ? -6.561 -7.360 -29.937 1.00 36.22 99 ASN A 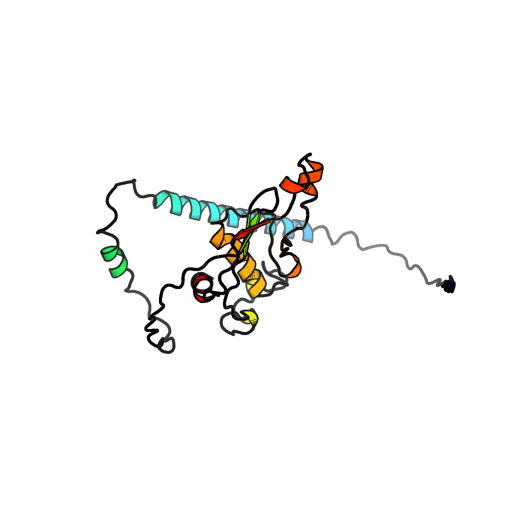C 1
ATOM 815 O O . ASN A 1 99 ? -7.153 -8.440 -29.986 1.00 36.22 99 ASN A O 1
ATOM 819 N N . TYR A 1 100 ? -6.408 -6.694 -28.790 1.00 45.72 100 TYR A N 1
ATOM 820 C CA . TYR A 1 100 ? -7.116 -7.041 -27.566 1.00 45.72 100 TYR A CA 1
ATOM 821 C C . TYR A 1 100 ? -8.578 -6.632 -27.761 1.00 45.72 100 TYR A C 1
ATOM 823 O O . TYR A 1 100 ? -9.011 -5.571 -27.315 1.00 45.72 100 TYR A O 1
ATOM 831 N N . ASN A 1 101 ? -9.346 -7.495 -28.430 1.00 42.09 101 ASN A N 1
ATOM 832 C CA . ASN A 1 101 ? -10.805 -7.471 -28.428 1.00 42.09 101 ASN A CA 1
ATOM 833 C C . ASN A 1 101 ? -11.282 -7.754 -27.000 1.00 42.09 101 ASN A C 1
ATOM 835 O O . ASN A 1 101 ? -11.594 -8.878 -26.608 1.00 42.09 101 ASN A O 1
ATOM 839 N N . SER A 1 102 ? -11.258 -6.716 -26.177 1.00 46.97 102 SER A N 1
ATOM 840 C CA . SER A 1 102 ? -11.639 -6.775 -24.782 1.00 46.97 102 SER A CA 1
ATOM 841 C C . SER A 1 102 ? -13.162 -6.661 -24.689 1.00 46.97 102 SER A C 1
ATOM 843 O O . SER A 1 102 ? -13.732 -5.592 -24.470 1.00 46.97 102 SER A O 1
ATOM 845 N N . SER A 1 103 ? -13.825 -7.809 -24.746 1.00 44.28 103 SER A N 1
ATOM 846 C CA . SER A 1 103 ? -15.079 -8.030 -24.025 1.00 44.28 103 SER A CA 1
ATOM 847 C C . SER A 1 103 ? -14.785 -8.072 -22.509 1.00 44.28 103 SER A C 1
ATOM 849 O O . SER A 1 103 ? -15.065 -9.061 -21.827 1.00 44.28 103 SER A O 1
ATOM 851 N N . TYR A 1 104 ? -14.167 -7.028 -21.943 1.00 56.69 104 TYR A N 1
ATOM 852 C CA . TYR A 1 104 ? -14.175 -6.857 -20.494 1.00 56.69 104 TYR A CA 1
ATOM 853 C C . TYR A 1 104 ? -15.600 -6.447 -20.134 1.00 56.69 104 TYR A C 1
ATOM 855 O O . TYR A 1 104 ? -15.940 -5.268 -20.166 1.00 56.69 104 TYR A O 1
ATOM 863 N N . SER A 1 105 ? -16.430 -7.427 -19.757 1.00 54.47 105 SER A N 1
ATOM 864 C CA . SER A 1 105 ? -17.500 -7.160 -18.796 1.00 54.47 105 SER A CA 1
ATOM 865 C C . SER A 1 105 ? -16.861 -6.311 -17.703 1.00 54.47 105 SER A C 1
ATOM 867 O O . SER A 1 105 ? -15.857 -6.723 -17.107 1.00 54.47 105 SER A O 1
ATOM 869 N N . SER A 1 106 ? -17.350 -5.081 -17.550 1.00 69.19 106 SER A N 1
ATOM 870 C CA . SER A 1 106 ? -16.858 -4.093 -16.601 1.00 69.19 106 SER A CA 1
ATOM 871 C C . SER A 1 106 ? -17.129 -4.611 -15.193 1.00 69.19 106 SER A C 1
ATOM 873 O O . SER A 1 106 ? -18.071 -4.217 -14.513 1.00 69.19 106 SER A O 1
ATOM 875 N N . LYS A 1 107 ? -16.304 -5.563 -14.748 1.00 79.44 107 LYS A N 1
ATOM 876 C CA . LYS A 1 107 ? -16.362 -6.081 -13.392 1.00 79.44 107 LYS A CA 1
ATOM 877 C C . LYS A 1 107 ? -16.070 -4.917 -12.467 1.00 79.44 107 LYS A C 1
ATOM 879 O O . LYS A 1 107 ? -14.967 -4.368 -12.447 1.00 79.44 107 LYS A O 1
ATOM 884 N N . MET A 1 108 ? -17.102 -4.541 -11.732 1.00 87.94 108 MET A N 1
ATOM 885 C CA . MET A 1 108 ? -17.055 -3.490 -10.739 1.00 87.94 108 MET A CA 1
ATOM 886 C C . MET A 1 108 ? -16.014 -3.862 -9.676 1.00 87.94 108 MET A C 1
ATOM 888 O O . MET A 1 108 ? -15.994 -4.987 -9.166 1.00 87.94 108 MET A O 1
ATOM 892 N N . VAL A 1 109 ? -15.092 -2.944 -9.396 1.00 91.19 109 VAL A N 1
ATOM 893 C CA . VAL A 1 109 ? -14.033 -3.138 -8.399 1.00 91.19 109 VAL A CA 1
ATOM 894 C C . VAL A 1 109 ? -14.560 -2.626 -7.068 1.00 91.19 109 VAL A C 1
ATOM 896 O O . VAL A 1 109 ? -14.858 -1.441 -6.948 1.00 91.19 109 VAL A O 1
ATOM 899 N N . TYR A 1 110 ? -14.624 -3.494 -6.061 1.00 95.50 110 TYR A N 1
ATOM 900 C CA . TYR A 1 110 ? -14.934 -3.073 -4.698 1.00 95.50 110 TYR A CA 1
ATOM 901 C C . TYR A 1 110 ? -13.687 -3.247 -3.832 1.00 95.50 110 TYR A C 1
ATOM 903 O O . TYR A 1 110 ? -13.281 -4.389 -3.630 1.00 95.50 110 TYR A O 1
ATOM 911 N N . PRO A 1 111 ? -13.052 -2.170 -3.332 1.00 96.50 111 PRO A N 1
ATOM 912 C CA . PRO A 1 111 ? -11.938 -2.268 -2.388 1.00 96.50 111 PRO A CA 1
ATOM 913 C C . PRO A 1 111 ? -12.350 -2.846 -1.033 1.00 96.50 111 PRO A C 1
ATOM 915 O O . PRO A 1 111 ? -13.519 -2.784 -0.647 1.00 96.50 111 PRO A O 1
ATOM 918 N N . SER A 1 112 ? -11.355 -3.283 -0.259 1.00 97.44 112 SER A N 1
ATOM 919 C CA . SER A 1 112 ? -11.487 -3.315 1.197 1.00 97.44 112 SER A CA 1
ATOM 920 C C . SER A 1 112 ? -11.313 -1.898 1.741 1.00 97.44 112 SER A C 1
ATOM 922 O O . SER A 1 112 ? -10.277 -1.277 1.507 1.00 97.44 112 SER A O 1
ATOM 924 N N . VAL A 1 113 ? -12.301 -1.395 2.476 1.00 97.44 113 VAL A N 1
ATOM 925 C CA . VAL A 1 113 ? -12.271 -0.069 3.108 1.00 97.44 113 VAL A CA 1
ATOM 926 C C . VAL A 1 113 ? -12.286 -0.253 4.615 1.00 97.44 113 VAL A C 1
ATOM 928 O O . VAL A 1 113 ? -13.197 -0.883 5.158 1.00 97.44 113 VAL A O 1
ATOM 931 N N . LEU A 1 114 ? -11.271 0.281 5.289 1.00 97.44 114 LEU A N 1
ATOM 932 C CA . LEU A 1 114 ? -11.142 0.243 6.738 1.00 97.44 114 LEU A CA 1
ATOM 933 C C . LEU A 1 114 ? -11.212 1.657 7.300 1.00 97.44 114 LEU A C 1
ATOM 935 O O . LEU A 1 114 ? -10.520 2.553 6.826 1.00 97.44 114 LEU A O 1
ATOM 939 N N . TRP A 1 115 ? -11.974 1.832 8.368 1.00 96.06 115 TRP A N 1
ATOM 940 C CA . TRP A 1 115 ? -11.839 2.968 9.272 1.00 96.06 115 TRP A CA 1
ATOM 941 C C . TRP A 1 115 ? -10.702 2.718 10.239 1.00 96.06 115 TRP A C 1
ATOM 943 O O . TRP A 1 115 ? -10.672 1.653 10.849 1.00 96.06 115 TRP A O 1
ATOM 953 N N . SER A 1 116 ? -9.795 3.676 10.419 1.00 93.88 116 SER A N 1
ATOM 954 C CA . SER A 1 116 ? -8.679 3.556 11.368 1.00 93.88 116 SER A CA 1
ATOM 955 C C . SER A 1 116 ? -8.773 4.504 12.566 1.00 93.88 116 SER A C 1
ATOM 957 O O . SER A 1 116 ? -7.780 4.701 13.268 1.00 93.88 116 SER A O 1
ATOM 959 N N . GLY A 1 117 ? -9.935 5.119 12.800 1.00 88.44 117 GLY A N 1
ATOM 960 C CA . GLY A 1 117 ? -10.160 6.088 13.881 1.00 88.44 117 GLY A CA 1
ATOM 961 C C . GLY A 1 117 ? -9.840 7.542 13.516 1.00 88.44 117 GLY A C 1
ATOM 962 O O . GLY A 1 117 ? -10.411 8.444 14.108 1.00 88.44 117 GLY A O 1
ATOM 963 N N . ASN A 1 118 ? -8.971 7.787 12.526 1.00 87.38 118 ASN A N 1
ATOM 964 C CA . ASN A 1 118 ? -8.608 9.137 12.049 1.00 87.38 118 ASN A CA 1
ATOM 965 C C . ASN A 1 118 ? -8.700 9.264 10.518 1.00 87.38 118 ASN A C 1
ATOM 967 O O . ASN A 1 118 ? -8.054 10.123 9.922 1.00 87.38 118 ASN A O 1
ATOM 971 N N . GLY A 1 119 ? -9.439 8.370 9.865 1.00 91.69 119 GLY A N 1
ATOM 972 C CA . GLY A 1 119 ? -9.554 8.341 8.413 1.00 91.69 119 GLY A CA 1
ATOM 973 C C . GLY A 1 119 ? -9.732 6.935 7.864 1.00 91.69 119 GLY A C 1
ATOM 974 O O . GLY A 1 119 ? -9.873 5.957 8.607 1.00 91.69 119 GLY A O 1
ATOM 975 N N . TYR A 1 120 ? -9.713 6.854 6.537 1.00 93.62 120 TYR A N 1
ATOM 976 C CA . TYR A 1 120 ? -9.931 5.620 5.797 1.00 93.62 120 TYR A CA 1
ATOM 977 C C . TYR A 1 120 ? -8.627 5.056 5.237 1.00 93.62 120 TYR A C 1
ATOM 979 O O . TYR A 1 120 ? -7.764 5.788 4.759 1.00 93.62 120 TYR A O 1
ATOM 987 N N . HIS A 1 121 ? -8.512 3.734 5.264 1.00 93.12 121 HIS A N 1
ATOM 988 C CA . HIS A 1 121 ? -7.516 2.976 4.519 1.00 93.12 121 HIS A CA 1
ATOM 989 C C . HIS A 1 121 ? -8.235 2.151 3.457 1.00 93.12 121 HIS A C 1
ATOM 991 O O . HIS A 1 121 ? -9.220 1.474 3.753 1.00 93.12 121 HIS A O 1
ATOM 997 N N . ILE A 1 122 ? -7.739 2.208 2.225 1.00 93.75 122 ILE A N 1
ATOM 998 C CA . ILE A 1 122 ? -8.333 1.534 1.072 1.00 93.75 122 ILE A CA 1
ATOM 999 C C . ILE A 1 122 ? -7.309 0.533 0.543 1.00 93.75 122 ILE A C 1
ATOM 1001 O O . ILE A 1 122 ? -6.182 0.909 0.224 1.00 93.75 122 ILE A O 1
ATOM 1005 N N . TYR A 1 123 ? -7.698 -0.737 0.450 1.00 94.19 123 TYR A N 1
ATOM 1006 C CA . TYR A 1 123 ? -6.858 -1.811 -0.077 1.00 94.19 123 TYR A CA 1
ATOM 1007 C C . TYR A 1 123 ? -7.509 -2.438 -1.308 1.00 94.19 123 TYR A C 1
ATOM 1009 O O . TYR A 1 123 ? -8.632 -2.944 -1.244 1.00 94.19 123 TYR A O 1
ATOM 1017 N N . ILE A 1 124 ? -6.776 -2.433 -2.423 1.00 93.12 124 ILE A N 1
ATOM 1018 C CA . ILE A 1 124 ? -7.170 -3.074 -3.681 1.00 93.12 124 ILE A CA 1
ATOM 1019 C C . ILE A 1 124 ? -6.018 -3.972 -4.128 1.00 93.12 124 ILE A C 1
ATOM 1021 O O . ILE A 1 124 ? -5.005 -3.466 -4.611 1.00 93.12 124 ILE A O 1
ATOM 1025 N N . PRO A 1 125 ? -6.143 -5.299 -3.985 1.00 93.00 125 PRO A N 1
ATOM 1026 C CA . PRO A 1 125 ? -5.203 -6.220 -4.602 1.00 93.00 125 PRO A CA 1
ATOM 1027 C C . PRO A 1 125 ? -5.281 -6.094 -6.125 1.00 93.00 125 PRO A C 1
ATOM 1029 O O . PRO A 1 125 ? -6.354 -6.246 -6.705 1.00 93.00 125 PRO A O 1
ATOM 1032 N N . ILE A 1 126 ? -4.150 -5.850 -6.779 1.00 91.31 126 ILE A N 1
ATOM 1033 C CA . ILE A 1 126 ? -4.054 -5.766 -8.241 1.00 91.31 126 ILE A CA 1
ATOM 1034 C C . ILE A 1 126 ? -3.417 -7.034 -8.818 1.00 91.31 126 ILE A C 1
ATOM 1036 O O . ILE A 1 126 ? -2.657 -7.733 -8.143 1.00 91.31 126 ILE A O 1
ATOM 1040 N N . LYS A 1 127 ? -3.720 -7.348 -10.079 1.00 92.12 127 LYS A N 1
ATOM 1041 C CA . LYS A 1 127 ? -3.003 -8.381 -10.834 1.00 92.12 127 LYS A CA 1
ATOM 1042 C C . LYS A 1 127 ? -1.717 -7.754 -11.375 1.00 92.12 127 LYS A C 1
ATOM 1044 O O . LYS A 1 127 ? -1.715 -7.193 -12.469 1.00 92.12 127 LYS A O 1
ATOM 1049 N N . ALA A 1 128 ? -0.670 -7.801 -10.557 1.00 87.12 128 ALA A N 1
ATOM 1050 C CA . ALA A 1 128 ? 0.637 -7.221 -10.843 1.00 87.12 128 ALA A CA 1
ATOM 1051 C C . ALA A 1 128 ? 1.603 -8.204 -11.516 1.00 87.12 128 ALA A C 1
ATOM 1053 O O . ALA A 1 128 ? 1.450 -9.422 -11.417 1.00 87.12 128 ALA A O 1
ATOM 1054 N N . ILE A 1 129 ? 2.612 -7.630 -12.165 1.00 88.62 129 ILE A N 1
ATOM 1055 C CA . ILE A 1 129 ? 3.846 -8.292 -12.592 1.00 88.62 129 ILE A CA 1
ATOM 1056 C C . ILE A 1 129 ? 4.991 -7.803 -11.694 1.00 88.62 129 ILE A C 1
ATOM 1058 O O . ILE A 1 129 ? 4.889 -6.729 -11.103 1.00 88.62 129 ILE A O 1
ATOM 1062 N N . ILE A 1 130 ? 6.077 -8.568 -11.597 1.00 87.81 130 ILE A N 1
ATOM 1063 C CA . ILE A 1 130 ? 7.304 -8.105 -10.936 1.00 87.81 130 ILE A CA 1
ATOM 1064 C C . ILE A 1 130 ? 8.050 -7.241 -11.949 1.00 87.81 130 ILE A C 1
ATOM 1066 O O . ILE A 1 130 ? 8.626 -7.787 -12.885 1.00 87.81 130 ILE A O 1
ATOM 1070 N N . LEU A 1 131 ? 7.994 -5.913 -11.806 1.00 89.94 131 LEU A N 1
ATOM 1071 C CA . LEU A 1 131 ? 8.544 -4.984 -12.804 1.00 89.94 131 LEU A CA 1
ATOM 1072 C C . LEU A 1 131 ? 10.045 -5.195 -13.018 1.00 89.94 131 LEU A C 1
ATOM 1074 O O . LEU A 1 131 ? 10.503 -5.155 -14.154 1.00 89.94 131 LEU A O 1
ATOM 1078 N N . ASP A 1 132 ? 10.777 -5.516 -11.949 1.00 88.00 132 ASP A N 1
ATOM 1079 C CA . ASP A 1 132 ? 12.218 -5.791 -11.987 1.00 88.00 132 ASP A CA 1
ATOM 1080 C C . ASP A 1 132 ? 12.595 -6.983 -12.893 1.00 88.00 132 ASP A C 1
ATOM 1082 O O . ASP A 1 132 ? 13.742 -7.082 -13.317 1.00 88.00 132 ASP A O 1
ATOM 1086 N N . ASN A 1 133 ? 11.644 -7.862 -13.240 1.00 90.81 133 ASN A N 1
ATOM 1087 C CA . ASN A 1 133 ? 11.892 -9.017 -14.113 1.00 90.81 133 ASN A CA 1
ATOM 1088 C C . ASN A 1 133 ? 11.738 -8.705 -15.611 1.00 90.81 133 ASN A C 1
ATOM 1090 O O . ASN A 1 133 ? 11.951 -9.589 -16.439 1.00 90.81 133 ASN A O 1
ATOM 1094 N N . TYR A 1 134 ? 11.314 -7.494 -15.978 1.00 89.56 134 TYR A N 1
ATOM 1095 C CA . TYR A 1 134 ? 11.048 -7.132 -17.368 1.00 89.56 134 TYR A CA 1
ATOM 1096 C C . TYR A 1 134 ? 12.125 -6.186 -17.879 1.00 89.56 134 TYR A C 1
ATOM 1098 O O . TYR A 1 134 ? 12.340 -5.106 -17.334 1.00 89.56 134 TYR A O 1
ATOM 1106 N N . GLU A 1 135 ? 12.747 -6.560 -18.994 1.00 89.38 135 GLU A N 1
ATOM 1107 C CA . GLU A 1 135 ? 13.875 -5.835 -19.579 1.00 89.38 135 GLU A CA 1
ATOM 1108 C C . GLU A 1 135 ? 13.552 -4.364 -19.886 1.00 89.38 135 GLU A C 1
ATOM 1110 O O . GLU A 1 135 ? 14.411 -3.496 -19.766 1.00 89.38 135 GLU A O 1
ATOM 1115 N N . GLN A 1 136 ? 12.312 -4.046 -20.275 1.00 87.12 136 GLN A N 1
ATOM 1116 C CA . GLN A 1 136 ? 11.876 -2.666 -20.536 1.00 87.12 136 GLN A CA 1
ATOM 1117 C C . GLN A 1 136 ? 11.974 -1.754 -19.308 1.00 87.12 136 GLN A C 1
ATOM 1119 O O . GLN A 1 136 ? 12.130 -0.548 -19.464 1.00 87.12 136 GLN A O 1
ATOM 1124 N N . PHE A 1 137 ? 11.923 -2.331 -18.107 1.00 87.38 137 PHE A N 1
ATOM 1125 C CA . PHE A 1 137 ? 12.094 -1.605 -16.860 1.00 87.38 137 PHE A CA 1
ATOM 1126 C C . PHE A 1 137 ? 13.476 -1.832 -16.234 1.00 87.38 137 PHE A C 1
ATOM 1128 O O . PHE A 1 137 ? 13.675 -1.445 -15.092 1.00 87.38 137 PHE A O 1
ATOM 1135 N N . SER A 1 138 ? 14.443 -2.443 -16.931 1.00 88.44 138 SER A N 1
ATOM 1136 C CA . SER A 1 138 ? 15.775 -2.674 -16.355 1.00 88.44 138 SER A CA 1
ATOM 1137 C C . SER A 1 138 ? 16.456 -1.361 -15.950 1.00 88.44 138 SER A C 1
ATOM 1139 O O . SER A 1 138 ? 16.439 -0.379 -16.696 1.00 88.44 138 SER A O 1
ATOM 1141 N N . LYS A 1 139 ? 17.128 -1.367 -14.791 1.00 89.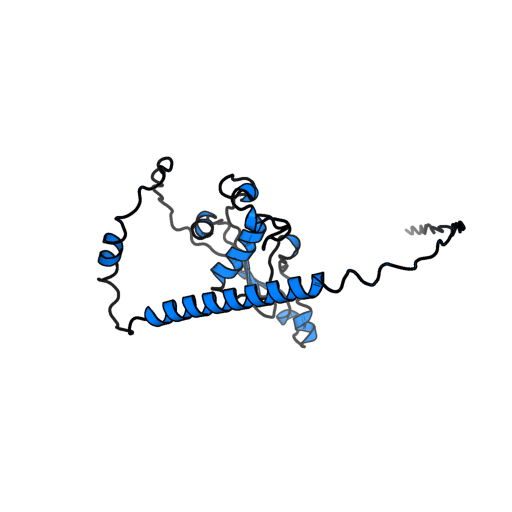00 139 LYS A N 1
ATOM 1142 C CA . LYS A 1 139 ? 17.939 -0.235 -14.308 1.00 89.00 139 LYS A CA 1
ATOM 1143 C C . LYS A 1 139 ? 19.044 0.148 -15.290 1.00 89.00 139 LYS A C 1
ATOM 1145 O O . LYS A 1 139 ? 19.384 1.325 -15.384 1.00 89.00 139 LYS A O 1
ATOM 1150 N N . ASP A 1 140 ? 19.543 -0.821 -16.056 1.00 89.00 140 ASP A N 1
ATOM 1151 C CA . ASP A 1 140 ? 20.609 -0.623 -17.045 1.00 89.00 140 ASP A CA 1
ATOM 1152 C C . ASP A 1 140 ? 20.181 0.310 -18.183 1.00 89.00 140 ASP A C 1
ATOM 1154 O O . ASP A 1 140 ? 21.021 0.942 -18.819 1.00 89.00 140 ASP A O 1
ATOM 1158 N N . LYS A 1 141 ? 18.869 0.452 -18.415 1.00 88.69 141 LYS A N 1
ATOM 1159 C CA . LYS A 1 141 ? 18.315 1.407 -19.387 1.00 88.69 141 LYS A CA 1
ATOM 1160 C C . LYS A 1 141 ? 18.305 2.847 -18.863 1.00 88.69 141 LYS A C 1
ATOM 1162 O O . LYS A 1 141 ? 18.105 3.775 -19.641 1.00 88.69 141 LYS A O 1
ATOM 1167 N N . PHE A 1 142 ? 18.552 3.047 -17.566 1.00 88.44 142 PHE A N 1
ATOM 1168 C CA . PHE A 1 142 ? 18.491 4.345 -16.887 1.00 88.44 142 PHE A CA 1
ATOM 1169 C C . PHE A 1 142 ? 19.699 4.583 -15.952 1.00 88.44 142 PHE A C 1
ATOM 1171 O O . PHE A 1 142 ? 19.516 4.988 -14.798 1.00 88.44 142 PHE A O 1
ATOM 1178 N N . PRO A 1 143 ? 20.948 4.383 -16.414 1.00 88.31 143 PRO A N 1
ATOM 1179 C CA . PRO A 1 143 ? 22.126 4.302 -15.544 1.00 88.31 143 PRO A CA 1
ATOM 1180 C C . PRO A 1 143 ? 22.341 5.570 -14.705 1.00 88.31 143 PRO A C 1
ATOM 1182 O O . PRO A 1 143 ? 22.690 5.492 -13.530 1.00 88.31 143 PRO A O 1
ATOM 1185 N N . ASN A 1 144 ? 22.034 6.745 -15.261 1.00 92.25 144 ASN A N 1
ATOM 1186 C CA . ASN A 1 144 ? 22.185 8.024 -14.563 1.00 92.25 144 ASN A CA 1
ATOM 1187 C C . ASN A 1 144 ? 21.293 8.125 -13.316 1.00 92.25 144 ASN A C 1
ATOM 1189 O O . ASN A 1 144 ? 21.685 8.731 -12.320 1.00 92.25 144 ASN A O 1
ATOM 1193 N N . VAL A 1 145 ? 20.107 7.511 -13.343 1.00 92.31 145 VAL A N 1
ATOM 1194 C CA . VAL A 1 145 ? 19.112 7.639 -12.269 1.00 92.31 145 VAL A CA 1
ATOM 1195 C C . VAL A 1 145 ? 19.353 6.632 -11.138 1.00 92.31 145 VAL A C 1
ATOM 1197 O O . VAL A 1 145 ? 19.012 6.915 -9.987 1.00 92.31 145 VAL A O 1
ATOM 1200 N N . PHE A 1 146 ? 19.970 5.488 -11.455 1.00 93.50 146 PHE A N 1
ATOM 1201 C CA . PHE A 1 146 ? 20.268 4.398 -10.515 1.00 93.50 146 PHE A CA 1
ATOM 1202 C C . PHE A 1 146 ? 21.730 4.333 -10.052 1.00 93.50 146 PHE A C 1
ATOM 1204 O O . PHE A 1 146 ? 22.051 3.498 -9.207 1.00 93.50 146 PHE A O 1
ATOM 1211 N N . SER A 1 147 ? 22.609 5.187 -10.586 1.00 93.44 147 SER A N 1
ATOM 1212 C CA . SER A 1 147 ? 24.014 5.289 -10.165 1.00 93.44 147 SER A CA 1
ATOM 1213 C C . SER A 1 147 ? 24.157 5.628 -8.674 1.00 93.44 147 SER A C 1
ATOM 1215 O O . SER A 1 147 ? 23.190 6.035 -8.033 1.00 93.44 147 SER A O 1
ATOM 1217 N N . SER A 1 148 ? 25.369 5.507 -8.119 1.00 93.69 148 SER A N 1
ATOM 1218 C CA . SER A 1 148 ? 25.669 5.856 -6.716 1.00 93.69 148 SER A CA 1
ATOM 1219 C C . SER A 1 148 ? 25.242 7.272 -6.327 1.00 93.69 148 SER A C 1
ATOM 1221 O O . SER A 1 148 ? 24.845 7.510 -5.191 1.00 93.69 148 SER A O 1
ATOM 1223 N N . ASN A 1 149 ? 25.280 8.192 -7.291 1.00 93.88 149 ASN A N 1
ATOM 1224 C CA . ASN A 1 149 ? 24.915 9.597 -7.116 1.00 93.88 149 ASN A CA 1
ATOM 1225 C C . ASN A 1 149 ? 23.523 9.898 -7.706 1.00 93.88 149 ASN A C 1
ATOM 1227 O O . ASN A 1 149 ? 23.100 11.050 -7.784 1.00 93.88 149 ASN A O 1
ATOM 1231 N N . GLY A 1 150 ? 22.821 8.862 -8.170 1.00 94.19 150 GLY A N 1
ATOM 1232 C CA . GLY A 1 150 ? 21.523 8.952 -8.813 1.00 94.19 150 GLY A CA 1
ATOM 1233 C C . GLY A 1 150 ? 20.390 9.134 -7.808 1.00 94.19 150 GLY A C 1
ATOM 1234 O O . GLY A 1 150 ? 20.415 8.625 -6.687 1.00 94.19 150 GLY A O 1
ATOM 1235 N N . LYS A 1 151 ? 19.329 9.820 -8.247 1.00 92.81 151 LYS A N 1
ATOM 1236 C CA . LYS A 1 151 ? 18.127 10.103 -7.442 1.00 92.81 151 LYS A CA 1
ATOM 1237 C C . LYS A 1 151 ? 17.501 8.852 -6.812 1.00 92.81 151 LYS A C 1
ATOM 1239 O O . LYS A 1 151 ? 16.880 8.946 -5.752 1.00 92.81 151 LYS A O 1
ATOM 1244 N N . TYR A 1 152 ? 17.606 7.704 -7.480 1.00 93.75 152 TYR A N 1
ATOM 1245 C CA . TYR A 1 152 ? 17.021 6.444 -7.028 1.00 93.75 152 TYR A CA 1
ATOM 1246 C C . TYR A 1 152 ? 18.070 5.388 -6.674 1.00 93.75 152 TYR A C 1
ATOM 1248 O O . TYR A 1 152 ? 17.788 4.188 -6.743 1.00 93.75 152 TYR A O 1
ATOM 1256 N N . TYR A 1 153 ? 19.263 5.822 -6.261 1.00 94.19 153 TYR A N 1
ATOM 1257 C CA . TYR A 1 153 ? 20.284 4.921 -5.747 1.00 94.19 153 TYR A CA 1
ATOM 1258 C C . TYR A 1 153 ? 19.725 3.984 -4.664 1.00 94.19 153 TYR A C 1
ATOM 1260 O O . TYR A 1 153 ? 18.973 4.396 -3.777 1.00 94.19 153 TYR A O 1
ATOM 1268 N N . GLY A 1 154 ? 20.071 2.699 -4.763 1.00 92.25 154 GLY A N 1
ATOM 1269 C CA . GLY A 1 154 ? 19.661 1.670 -3.805 1.00 92.25 154 GLY A CA 1
ATOM 1270 C C . GLY A 1 154 ? 18.190 1.238 -3.874 1.00 92.25 154 GLY A C 1
ATOM 1271 O O . GLY A 1 154 ? 17.808 0.337 -3.132 1.00 92.25 154 GLY A O 1
ATOM 1272 N N . LEU A 1 155 ? 17.366 1.815 -4.757 1.00 93.19 155 LEU A N 1
ATOM 1273 C CA . LEU A 1 155 ? 15.960 1.425 -4.916 1.00 93.19 155 LEU A CA 1
ATOM 1274 C C . LEU A 1 155 ? 15.768 0.443 -6.069 1.00 93.19 155 LEU A C 1
ATOM 1276 O O . LEU A 1 155 ? 16.447 0.512 -7.098 1.00 93.19 155 LEU A O 1
ATOM 1280 N N . SER A 1 156 ? 14.820 -0.474 -5.902 1.00 92.62 156 SER A N 1
ATOM 1281 C CA . SER A 1 156 ? 14.275 -1.300 -6.985 1.00 92.62 156 SER A CA 1
ATOM 1282 C C . SER A 1 156 ? 13.336 -0.497 -7.889 1.00 92.62 156 SER A C 1
ATOM 1284 O O . SER A 1 156 ? 12.812 0.554 -7.507 1.00 92.62 156 SER A O 1
ATOM 1286 N N . ILE A 1 157 ? 13.088 -1.015 -9.090 1.00 93.06 157 ILE A N 1
ATOM 1287 C CA . ILE A 1 157 ? 12.122 -0.425 -10.024 1.00 93.06 157 ILE A CA 1
ATOM 1288 C C . ILE A 1 157 ? 10.736 -0.425 -9.404 1.00 93.06 157 ILE A C 1
ATOM 1290 O O . ILE A 1 157 ? 10.025 0.578 -9.450 1.00 93.06 157 ILE A O 1
ATOM 1294 N N . SER A 1 158 ? 10.367 -1.536 -8.775 1.00 91.75 158 SER A N 1
ATOM 1295 C CA . SER A 1 158 ? 9.069 -1.660 -8.129 1.00 91.75 158 SER A CA 1
ATOM 1296 C C . SER A 1 158 ? 8.886 -0.664 -6.974 1.00 91.75 158 SER A C 1
ATOM 1298 O O . SER A 1 158 ? 7.784 -0.161 -6.771 1.00 91.75 158 SER A O 1
ATOM 1300 N N . GLU A 1 159 ? 9.944 -0.298 -6.246 1.00 93.81 159 GLU A N 1
ATOM 1301 C CA . GLU A 1 159 ? 9.868 0.759 -5.222 1.00 93.81 159 GLU A CA 1
ATOM 1302 C C . GLU A 1 159 ? 9.707 2.157 -5.823 1.00 93.81 159 GLU A C 1
ATOM 1304 O O . GLU A 1 159 ? 8.985 2.992 -5.273 1.00 93.81 159 GLU A O 1
ATOM 1309 N N . ILE A 1 160 ? 10.330 2.427 -6.969 1.00 93.94 160 ILE A N 1
ATOM 1310 C CA . ILE A 1 160 ? 10.103 3.682 -7.698 1.00 93.94 160 ILE A CA 1
ATOM 1311 C C . ILE A 1 160 ? 8.673 3.727 -8.223 1.00 93.94 160 ILE A C 1
ATOM 1313 O O . ILE A 1 160 ? 8.011 4.756 -8.090 1.00 93.94 160 ILE A O 1
ATOM 1317 N N . PHE A 1 161 ? 8.166 2.606 -8.730 1.00 92.88 161 PHE A N 1
ATOM 1318 C CA 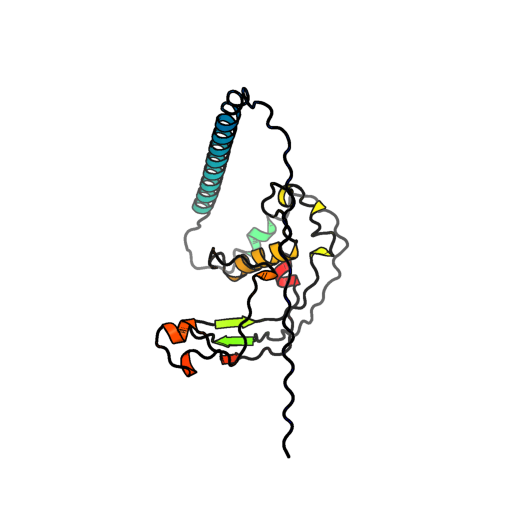. PHE A 1 161 ? 6.775 2.478 -9.133 1.00 92.88 161 PHE A CA 1
ATOM 1319 C C . PHE A 1 161 ? 5.820 2.748 -7.962 1.00 92.88 161 PHE A C 1
ATOM 1321 O O . PHE A 1 161 ? 4.861 3.496 -8.126 1.00 92.88 161 PHE A O 1
ATOM 1328 N N . LEU A 1 162 ? 6.103 2.257 -6.748 1.00 92.38 162 LEU A N 1
ATOM 1329 C CA . LEU A 1 162 ? 5.308 2.603 -5.556 1.00 92.38 162 LEU A CA 1
ATOM 1330 C C . LEU A 1 162 ? 5.285 4.117 -5.286 1.00 92.38 162 LEU A C 1
ATOM 1332 O O . LEU A 1 162 ? 4.235 4.671 -4.943 1.00 92.38 162 LEU A O 1
ATOM 1336 N N . LYS A 1 163 ? 6.419 4.805 -5.463 1.00 93.12 163 LYS A N 1
ATOM 1337 C CA . LYS A 1 163 ? 6.494 6.269 -5.329 1.00 93.12 163 LYS A CA 1
ATOM 1338 C C . LYS A 1 163 ? 5.711 6.987 -6.430 1.00 93.12 163 LYS A C 1
ATOM 1340 O O . LYS A 1 163 ? 5.010 7.950 -6.121 1.00 93.12 163 LYS A O 1
ATOM 1345 N N . PHE A 1 164 ? 5.792 6.511 -7.671 1.00 93.06 164 PHE A N 1
ATOM 1346 C CA . PHE A 1 164 ? 4.996 7.017 -8.789 1.00 93.06 164 PHE A CA 1
ATOM 1347 C C . PHE A 1 164 ? 3.498 6.865 -8.513 1.00 93.06 164 PHE A C 1
ATOM 1349 O O . PHE A 1 164 ? 2.772 7.854 -8.524 1.00 93.06 164 PHE A O 1
ATOM 1356 N N . VAL A 1 165 ? 3.053 5.657 -8.158 1.00 91.50 165 VAL A N 1
ATOM 1357 C CA . VAL A 1 165 ? 1.648 5.333 -7.875 1.00 91.50 165 VAL A CA 1
ATOM 1358 C C . VAL A 1 165 ? 1.088 6.213 -6.756 1.00 91.50 165 VAL A C 1
ATOM 1360 O O . VAL A 1 165 ? -0.042 6.695 -6.858 1.00 91.50 165 VAL A O 1
ATOM 1363 N N . LYS A 1 166 ? 1.882 6.487 -5.709 1.00 91.19 166 LYS A N 1
ATOM 1364 C CA . LYS A 1 166 ? 1.518 7.456 -4.663 1.00 91.19 166 LYS A CA 1
ATOM 1365 C C . LYS A 1 166 ? 1.194 8.824 -5.268 1.00 91.19 166 LYS A C 1
ATOM 1367 O O . LYS A 1 166 ? 0.139 9.384 -4.977 1.00 91.19 166 LYS A O 1
ATOM 1372 N N . CYS A 1 167 ? 2.103 9.379 -6.065 1.00 91.25 167 CYS A N 1
ATOM 1373 C CA . CYS A 1 167 ? 1.921 10.698 -6.669 1.00 91.25 167 CYS A CA 1
ATOM 1374 C C . CYS A 1 167 ? 0.746 10.712 -7.652 1.00 91.25 167 CYS A C 1
ATOM 1376 O O . CYS A 1 167 ? -0.079 11.619 -7.575 1.00 91.25 167 CYS A O 1
ATOM 1378 N N . PHE A 1 168 ? 0.631 9.682 -8.492 1.00 92.00 168 PHE A N 1
ATOM 1379 C CA . PHE A 1 168 ? -0.433 9.519 -9.479 1.00 92.00 168 PHE A CA 1
ATOM 1380 C C . PHE A 1 168 ? -1.823 9.538 -8.829 1.00 92.00 168 PHE A C 1
ATOM 1382 O O . PHE A 1 168 ? -2.648 10.390 -9.147 1.00 92.00 168 PHE A O 1
ATOM 1389 N N . PHE A 1 169 ? -2.071 8.675 -7.838 1.00 87.56 169 PHE A N 1
ATOM 1390 C CA . PHE A 1 169 ? -3.393 8.587 -7.206 1.00 87.56 169 PHE A CA 1
ATOM 1391 C C . PHE A 1 169 ? -3.754 9.777 -6.323 1.00 87.56 169 PHE A C 1
ATOM 1393 O O . PHE A 1 169 ? -4.932 10.027 -6.078 1.00 87.56 169 PHE A O 1
ATOM 1400 N N . THR A 1 170 ? -2.757 10.491 -5.806 1.00 88.69 170 THR A N 1
ATOM 1401 C CA . THR A 1 170 ? -3.001 11.662 -4.956 1.00 88.69 170 THR A CA 1
ATOM 1402 C C . THR A 1 170 ? -2.968 12.969 -5.729 1.00 88.69 170 THR A C 1
ATOM 1404 O O . THR A 1 170 ? -3.175 14.020 -5.126 1.00 88.69 170 THR A O 1
ATOM 1407 N N . ASN A 1 171 ? -2.698 12.924 -7.038 1.00 91.06 171 ASN A N 1
ATOM 1408 C CA . ASN A 1 171 ? -2.419 14.103 -7.851 1.00 91.06 171 ASN A CA 1
ATOM 1409 C C . ASN A 1 171 ? -1.391 15.031 -7.166 1.00 91.06 171 ASN A C 1
ATOM 1411 O O . ASN A 1 171 ? -1.623 16.223 -6.974 1.00 91.06 171 ASN A O 1
ATOM 1415 N N . GLY A 1 172 ? -0.310 14.437 -6.650 1.00 88.81 172 GLY A N 1
ATOM 1416 C CA . GLY A 1 172 ? 0.742 15.145 -5.912 1.00 88.81 172 GLY A CA 1
ATOM 1417 C C . GLY A 1 172 ? 0.385 15.598 -4.487 1.00 88.81 172 GLY A C 1
ATOM 1418 O O . GLY A 1 172 ? 1.243 16.156 -3.811 1.00 88.81 172 GLY A O 1
ATOM 1419 N N . LYS A 1 173 ? -0.831 15.339 -3.987 1.00 90.88 173 LYS A N 1
ATOM 1420 C CA . LYS A 1 173 ? -1.300 15.795 -2.659 1.00 90.88 173 LYS A CA 1
ATOM 1421 C C . LYS A 1 173 ? -1.011 14.816 -1.514 1.00 90.88 173 LYS A C 1
ATOM 1423 O O . LYS A 1 173 ? -1.539 14.976 -0.415 1.00 90.88 173 LYS A O 1
ATOM 1428 N N . ALA A 1 174 ? -0.223 13.769 -1.758 1.00 88.06 174 ALA A N 1
ATOM 1429 C CA . ALA A 1 174 ? 0.212 12.858 -0.704 1.00 88.06 174 ALA A CA 1
ATOM 1430 C C . ALA A 1 174 ? 1.070 13.586 0.338 1.00 88.06 174 ALA A C 1
ATOM 1432 O O . ALA A 1 174 ? 1.808 14.507 0.001 1.00 88.06 174 ALA A O 1
ATOM 1433 N N . ASP A 1 175 ? 1.054 13.095 1.581 1.00 85.31 175 ASP A N 1
ATOM 1434 C CA . ASP A 1 175 ? 1.993 13.540 2.614 1.00 85.31 175 ASP A CA 1
ATOM 1435 C C . ASP A 1 175 ? 3.445 13.448 2.082 1.00 85.31 175 ASP A C 1
ATOM 1437 O O . ASP A 1 175 ? 3.883 12.355 1.686 1.00 85.31 175 ASP A O 1
ATOM 1441 N N . PRO A 1 176 ? 4.208 14.560 2.064 1.00 85.81 176 PRO A N 1
ATOM 1442 C CA . PRO A 1 176 ? 5.604 14.566 1.630 1.00 85.81 176 PRO A CA 1
ATOM 1443 C C . PRO A 1 176 ? 6.491 13.600 2.425 1.00 85.81 176 PRO A C 1
ATOM 1445 O O . PRO A 1 176 ? 7.467 13.071 1.891 1.00 85.81 176 PRO A O 1
ATOM 1448 N N . LYS A 1 177 ? 6.142 13.323 3.688 1.00 87.00 177 LYS A N 1
ATOM 1449 C CA . LYS A 1 177 ? 6.872 12.382 4.551 1.00 87.00 177 LYS A CA 1
ATOM 1450 C C . LYS A 1 177 ? 6.513 10.923 4.275 1.00 87.00 177 LYS A C 1
ATOM 1452 O O . LYS A 1 177 ? 7.241 10.025 4.702 1.00 87.00 177 LYS A O 1
ATOM 1457 N N . HIS A 1 178 ? 5.432 10.657 3.541 1.00 86.31 178 HIS A N 1
ATOM 1458 C CA . HIS A 1 178 ? 5.065 9.305 3.141 1.00 86.31 178 HIS A CA 1
ATOM 1459 C C . HIS A 1 178 ? 5.917 8.858 1.945 1.00 86.31 178 HIS A C 1
ATOM 1461 O O . HIS A 1 178 ? 5.607 9.142 0.785 1.00 86.31 178 HIS A O 1
ATOM 1467 N N . ASN A 1 179 ? 7.010 8.153 2.236 1.00 88.69 179 ASN A N 1
ATOM 1468 C CA . ASN A 1 179 ? 7.945 7.614 1.248 1.00 88.69 179 ASN A CA 1
ATOM 1469 C C . ASN A 1 179 ? 7.810 6.086 1.171 1.00 88.69 179 ASN A C 1
ATOM 1471 O O . ASN A 1 179 ? 8.529 5.372 1.880 1.00 88.69 179 ASN A O 1
ATOM 1475 N N . PRO A 1 180 ? 6.864 5.573 0.358 1.00 91.38 180 PRO A N 1
ATOM 1476 C CA . PRO A 1 180 ? 6.603 4.148 0.285 1.00 91.38 180 PRO A CA 1
ATOM 1477 C C . PRO A 1 180 ? 7.787 3.426 -0.357 1.00 91.38 180 PRO A C 1
ATOM 1479 O O . PRO A 1 180 ? 8.214 3.743 -1.466 1.00 91.38 180 PRO A O 1
ATOM 1482 N N . ILE A 1 181 ? 8.290 2.449 0.380 1.00 92.44 181 ILE A N 1
ATOM 1483 C CA . ILE A 1 181 ? 9.163 1.359 -0.045 1.00 92.44 181 ILE A CA 1
ATOM 1484 C C . ILE A 1 181 ? 8.611 0.086 0.603 1.00 92.44 181 ILE A C 1
ATOM 1486 O O . ILE A 1 181 ? 7.763 0.169 1.500 1.00 92.44 181 ILE A O 1
ATOM 1490 N N . TYR A 1 182 ? 9.078 -1.096 0.206 1.00 88.75 182 TYR A N 1
ATOM 1491 C CA . TYR A 1 182 ? 8.509 -2.350 0.721 1.00 88.75 182 TYR A CA 1
ATOM 1492 C C . TYR A 1 182 ? 8.501 -2.433 2.249 1.00 88.75 182 TYR A C 1
ATOM 1494 O O . TYR A 1 182 ? 7.508 -2.833 2.850 1.00 88.75 182 TYR A O 1
ATOM 1502 N N . LYS A 1 183 ? 9.583 -1.972 2.882 1.00 88.44 183 LYS A N 1
ATOM 1503 C CA . LYS A 1 183 ? 9.742 -1.987 4.343 1.00 88.44 183 LYS A CA 1
ATOM 1504 C C . LYS A 1 183 ? 8.909 -0.924 5.074 1.00 88.44 183 LYS A C 1
ATOM 1506 O O . LYS A 1 183 ? 8.742 -1.034 6.283 1.00 88.44 183 LYS A O 1
ATOM 1511 N N . SER A 1 184 ? 8.407 0.104 4.380 1.00 88.12 184 SER A N 1
ATOM 1512 C CA . SER A 1 184 ? 7.667 1.223 4.992 1.00 88.12 184 SER A CA 1
ATOM 1513 C C . SER A 1 184 ? 6.157 1.191 4.732 1.00 88.12 184 SER A C 1
ATOM 1515 O O . SER A 1 184 ? 5.417 1.988 5.311 1.00 88.12 184 SER A O 1
ATOM 1517 N N . CYS A 1 185 ? 5.672 0.266 3.899 1.00 85.00 185 CYS A N 1
ATOM 1518 C CA . CYS A 1 185 ? 4.246 0.111 3.622 1.00 85.00 185 CYS A CA 1
ATOM 1519 C C . CYS A 1 185 ? 3.539 -0.617 4.776 1.00 85.00 185 CYS A C 1
ATOM 1521 O O . CYS A 1 185 ? 3.505 -1.844 4.833 1.00 85.00 185 CYS A O 1
ATOM 1523 N N . LEU A 1 186 ? 2.954 0.147 5.700 1.00 87.38 186 LEU A N 1
ATOM 1524 C CA . LEU A 1 186 ? 2.221 -0.395 6.845 1.00 87.38 186 LEU A CA 1
ATOM 1525 C C . LEU A 1 186 ? 0.734 -0.591 6.526 1.00 87.38 186 LEU A C 1
ATOM 1527 O O . LEU A 1 186 ? 0.064 0.307 6.009 1.00 87.38 186 LEU A O 1
ATOM 1531 N N . ILE A 1 187 ? 0.191 -1.746 6.913 1.00 90.31 187 ILE A N 1
ATOM 1532 C CA . ILE A 1 187 ? -1.246 -2.035 6.847 1.00 90.31 187 ILE A CA 1
ATOM 1533 C C . ILE A 1 187 ? -1.897 -1.917 8.227 1.00 90.31 187 ILE A C 1
ATOM 1535 O O . ILE A 1 187 ? -1.263 -2.128 9.260 1.00 90.31 187 ILE A O 1
ATOM 1539 N N . ARG A 1 188 ? -3.187 -1.576 8.252 1.00 92.62 188 ARG A N 1
ATOM 1540 C CA . ARG A 1 188 ? -4.004 -1.598 9.465 1.00 92.62 188 ARG A CA 1
ATOM 1541 C C . ARG A 1 188 ? -4.702 -2.943 9.572 1.00 92.62 188 ARG A C 1
ATOM 1543 O O . ARG A 1 188 ? -5.288 -3.419 8.604 1.00 92.62 188 ARG A O 1
ATOM 1550 N N . ILE A 1 189 ? -4.659 -3.522 10.764 1.00 94.69 189 ILE A N 1
ATOM 1551 C CA . ILE A 1 189 ? -5.289 -4.808 11.052 1.00 94.69 189 ILE A CA 1
ATOM 1552 C C . ILE A 1 189 ? -6.697 -4.533 11.604 1.00 94.69 189 ILE A C 1
ATOM 1554 O O . ILE A 1 189 ? -6.823 -3.792 12.584 1.00 94.69 189 ILE A O 1
ATOM 1558 N N . PRO A 1 190 ? -7.766 -5.082 11.001 1.00 95.56 190 PRO A N 1
ATOM 1559 C CA . PRO A 1 190 ? -9.119 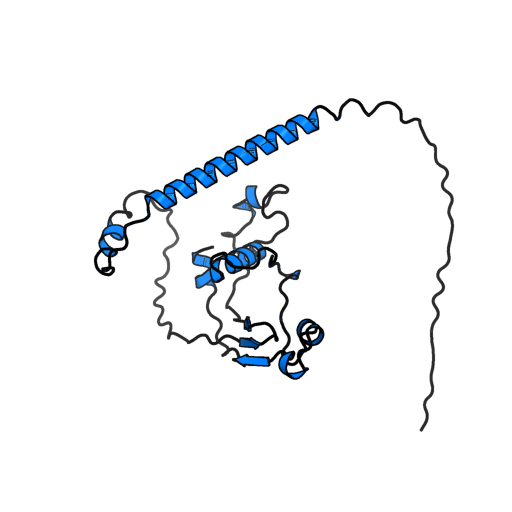-4.982 11.542 1.00 95.56 190 PRO A CA 1
ATOM 1560 C C . PRO A 1 190 ? -9.219 -5.417 13.004 1.00 95.56 190 PRO A C 1
ATOM 1562 O O . PRO A 1 190 ? -8.485 -6.296 13.446 1.00 95.56 190 PRO A O 1
ATOM 1565 N N . ASN A 1 191 ? -10.159 -4.826 13.741 1.00 95.75 191 ASN A N 1
ATOM 1566 C CA . ASN A 1 191 ? -10.407 -5.072 15.166 1.00 95.75 191 ASN A CA 1
ATOM 1567 C C . ASN A 1 191 ? -9.251 -4.718 16.116 1.00 95.75 191 ASN A C 1
ATOM 1569 O O . ASN A 1 191 ? -9.370 -4.959 17.313 1.00 95.75 191 ASN A O 1
ATOM 1573 N N . THR A 1 192 ? -8.175 -4.103 15.623 1.00 96.75 192 THR A N 1
ATOM 1574 C CA . THR A 1 192 ? -7.130 -3.524 16.479 1.00 96.75 192 THR A CA 1
ATOM 1575 C C . THR A 1 192 ? -7.462 -2.089 16.872 1.00 96.75 192 THR A C 1
ATOM 1577 O O . THR A 1 192 ? -8.392 -1.485 16.336 1.00 96.75 192 THR A O 1
ATOM 1580 N N . ILE A 1 193 ? -6.698 -1.532 17.814 1.00 96.94 193 ILE A N 1
ATOM 1581 C CA . ILE A 1 193 ? -6.931 -0.193 18.354 1.00 96.94 193 ILE A CA 1
ATOM 1582 C C . ILE A 1 193 ? -5.869 0.784 17.871 1.00 96.94 193 ILE A C 1
ATOM 1584 O O . ILE A 1 193 ? -4.665 0.539 17.974 1.00 96.94 193 ILE A O 1
ATOM 1588 N N . ASN A 1 194 ? -6.314 1.936 17.376 1.00 96.00 194 ASN A N 1
ATOM 1589 C CA . ASN A 1 194 ? -5.431 3.051 17.092 1.00 96.00 194 ASN A CA 1
ATOM 1590 C C . ASN A 1 194 ? -5.082 3.775 18.397 1.00 96.00 194 ASN A C 1
ATOM 1592 O O . ASN A 1 194 ? -5.819 4.637 18.872 1.00 96.00 194 ASN A O 1
ATOM 1596 N N . SER A 1 195 ? -3.915 3.459 18.956 1.00 95.81 195 SER A N 1
ATOM 1597 C CA . SER A 1 195 ? -3.427 4.058 20.204 1.00 95.81 195 SER A CA 1
ATOM 1598 C C . SER A 1 195 ? -3.340 5.589 20.167 1.00 95.81 195 SER A C 1
ATOM 1600 O O . SER A 1 195 ? -3.464 6.233 21.206 1.00 95.81 195 SER A O 1
ATOM 1602 N N . LYS A 1 196 ? -3.181 6.203 18.984 1.00 95.00 196 LYS A N 1
ATOM 1603 C CA . LYS A 1 196 ? -3.201 7.669 18.845 1.00 95.00 196 LYS A CA 1
ATOM 1604 C C . LYS A 1 196 ? -4.584 8.263 19.124 1.00 95.00 196 LYS A C 1
ATOM 1606 O O . LYS A 1 196 ? -4.650 9.400 19.573 1.00 95.00 196 LYS A O 1
ATOM 1611 N N . CYS A 1 197 ? -5.660 7.530 18.843 1.00 95.69 197 CYS A N 1
ATOM 1612 C CA . CYS A 1 197 ? -7.028 7.960 19.130 1.00 95.69 197 CYS A CA 1
ATOM 1613 C C . CYS A 1 197 ? -7.309 7.893 20.637 1.00 95.69 197 CYS A C 1
ATOM 1615 O O . CYS A 1 197 ? -7.750 8.889 21.204 1.00 95.69 197 CYS A O 1
ATOM 1617 N N . LEU A 1 198 ? -6.908 6.803 21.304 1.00 94.44 198 LEU A N 1
ATOM 1618 C CA . LEU A 1 198 ? -7.011 6.685 22.766 1.00 94.44 198 LEU A CA 1
ATOM 1619 C C . LEU A 1 198 ? -6.276 7.820 23.493 1.00 94.44 198 LEU A C 1
ATOM 1621 O O . LEU A 1 198 ? -6.826 8.445 24.392 1.00 94.44 198 LEU A O 1
ATOM 1625 N N . LYS A 1 199 ? -5.051 8.149 23.059 1.00 96.38 199 LYS A N 1
ATOM 1626 C CA . LYS A 1 199 ? -4.268 9.262 23.632 1.00 96.38 199 LYS A CA 1
ATOM 1627 C C . LYS A 1 199 ? -4.931 10.634 23.467 1.00 96.38 199 LYS A C 1
ATOM 1629 O O . LYS A 1 199 ? -4.587 11.555 24.194 1.00 96.38 199 LYS A O 1
ATOM 1634 N N . LYS A 1 200 ? -5.850 10.778 22.509 1.00 95.62 200 LYS A N 1
ATOM 1635 C CA . LYS A 1 200 ? -6.633 12.000 22.279 1.00 95.62 200 LYS A CA 1
ATOM 1636 C C . LYS A 1 200 ? -7.950 12.027 23.068 1.00 95.62 200 LYS A C 1
ATOM 1638 O O . LYS A 1 200 ? -8.707 12.974 22.909 1.00 95.62 200 LYS A O 1
ATOM 1643 N N . GLY A 1 201 ? -8.226 11.009 23.887 1.00 95.56 201 GLY A N 1
ATOM 1644 C CA . GLY A 1 201 ? -9.443 10.914 24.698 1.00 95.56 201 GLY A CA 1
ATOM 1645 C C . GLY A 1 201 ? -10.629 10.239 24.006 1.00 95.56 201 GLY A C 1
ATOM 1646 O O . GLY A 1 201 ? -11.711 10.205 24.582 1.00 95.56 201 GLY A O 1
ATOM 1647 N N . LEU A 1 202 ? -10.447 9.686 22.799 1.00 95.12 202 LEU A N 1
ATOM 1648 C CA . LEU A 1 202 ? -11.490 8.889 22.146 1.00 95.12 202 LEU A CA 1
ATOM 1649 C C . LEU A 1 202 ? -11.676 7.561 22.879 1.00 95.12 202 LEU A C 1
ATOM 1651 O O . LEU A 1 202 ? -10.713 6.973 23.383 1.00 95.12 202 LEU A O 1
ATOM 1655 N N . ASN A 1 203 ? -12.907 7.057 22.889 1.00 95.75 203 ASN A N 1
ATOM 1656 C CA . ASN A 1 203 ? -13.193 5.778 23.528 1.00 95.75 203 ASN A CA 1
ATOM 1657 C C . ASN A 1 203 ? -12.681 4.589 22.681 1.00 95.75 203 ASN A C 1
ATOM 1659 O O . ASN A 1 203 ? -12.190 4.741 21.554 1.00 95.75 203 ASN A O 1
ATOM 1663 N N . TYR A 1 204 ? -12.768 3.380 23.243 1.00 94.38 204 TYR A N 1
ATOM 1664 C CA . TYR A 1 204 ? -12.296 2.151 22.596 1.00 94.38 204 TYR A CA 1
ATOM 1665 C C . TYR A 1 204 ? -12.996 1.892 21.254 1.00 94.38 204 TYR A C 1
ATOM 1667 O O . TYR A 1 204 ? -12.339 1.556 20.269 1.00 94.38 204 TYR A O 1
ATOM 1675 N N . GLU A 1 205 ? -14.311 2.107 21.193 1.00 94.31 205 GLU A N 1
ATOM 1676 C CA . GLU A 1 205 ? -15.114 1.864 19.994 1.00 94.31 205 GLU A CA 1
ATOM 1677 C C . GLU A 1 205 ? -14.817 2.857 18.871 1.00 94.31 205 GLU A C 1
ATOM 1679 O O . GLU A 1 205 ? -14.798 2.477 17.699 1.00 94.31 205 GLU A O 1
ATOM 1684 N N . GLU A 1 206 ? -14.544 4.115 19.197 1.00 94.06 206 GLU A N 1
ATOM 1685 C CA . GLU A 1 206 ? -14.126 5.139 18.231 1.00 94.06 206 GLU A CA 1
ATOM 1686 C C . GLU A 1 206 ? -12.698 4.902 17.727 1.00 94.06 206 GLU A C 1
ATOM 1688 O O . GLU A 1 206 ? -12.383 5.156 16.562 1.00 94.06 206 GLU A O 1
ATOM 1693 N N . SER A 1 207 ? -11.842 4.361 18.596 1.00 96.00 207 SER A N 1
ATOM 1694 C CA . SER A 1 207 ? -10.436 4.070 18.303 1.00 96.00 207 SER A CA 1
ATOM 1695 C C . SER A 1 207 ? -10.224 2.748 17.559 1.00 96.00 207 SER A C 1
ATOM 1697 O O . SER A 1 207 ? -9.106 2.466 17.112 1.00 96.00 207 SER A O 1
ATOM 1699 N N . LYS A 1 208 ? -11.264 1.918 17.432 1.00 96.88 208 LYS A N 1
ATOM 1700 C CA . LYS A 1 208 ? -11.186 0.596 16.808 1.00 96.88 208 LYS A CA 1
ATOM 1701 C C . LYS A 1 208 ? -11.108 0.683 15.288 1.00 96.88 208 LYS A C 1
ATOM 1703 O O . LYS A 1 208 ? -11.865 1.409 14.643 1.00 96.88 208 LYS A O 1
ATOM 1708 N N . VAL A 1 209 ? -10.218 -0.119 14.707 1.00 97.19 209 VAL A N 1
ATOM 1709 C CA . VAL A 1 209 ? -10.119 -0.303 13.261 1.00 97.19 209 VAL A CA 1
ATOM 1710 C C . VAL A 1 209 ? -11.293 -1.163 12.790 1.00 97.19 209 VAL A C 1
ATOM 1712 O O . VAL A 1 209 ? -11.394 -2.331 13.168 1.00 97.19 209 VAL A O 1
ATOM 1715 N N . LYS A 1 210 ? -12.178 -0.610 11.955 1.00 97.38 210 LYS A N 1
ATOM 1716 C CA . LYS A 1 210 ? -13.419 -1.270 11.506 1.00 97.38 210 LYS A CA 1
ATOM 1717 C C . LYS A 1 210 ? -13.391 -1.513 10.006 1.00 97.38 210 LYS A C 1
ATOM 1719 O O . LYS A 1 210 ? -12.896 -0.679 9.256 1.00 97.38 210 LYS A O 1
ATOM 1724 N N . ILE A 1 211 ? -13.943 -2.638 9.563 1.00 97.62 211 ILE A N 1
ATOM 1725 C CA . ILE A 1 211 ? -14.151 -2.906 8.137 1.00 97.62 211 ILE A CA 1
ATOM 1726 C C . ILE A 1 211 ? -15.477 -2.262 7.737 1.00 97.62 211 ILE A C 1
ATOM 1728 O O . ILE A 1 211 ? -16.521 -2.664 8.239 1.00 97.62 211 ILE A O 1
ATOM 1732 N N . PHE A 1 212 ? -15.426 -1.290 6.831 1.00 96.69 212 PHE A N 1
ATOM 1733 C CA . PHE A 1 212 ? -16.608 -0.682 6.217 1.00 96.69 212 PHE A CA 1
ATOM 1734 C C . PHE A 1 212 ? -17.042 -1.434 4.963 1.00 96.69 212 PHE A C 1
ATOM 1736 O O . PHE A 1 212 ? -18.227 -1.653 4.742 1.00 96.69 212 PHE A O 1
ATOM 1743 N N . GLN A 1 213 ? -16.074 -1.863 4.156 1.00 97.44 213 GLN A N 1
ATOM 1744 C CA . GLN A 1 213 ? -16.323 -2.610 2.931 1.00 97.44 213 GLN A CA 1
ATOM 1745 C C . GLN A 1 213 ? -15.290 -3.721 2.799 1.00 97.44 213 GLN A C 1
ATOM 1747 O O . GLN A 1 213 ? -14.111 -3.507 3.087 1.00 97.44 213 GLN A O 1
ATOM 1752 N N . LYS A 1 214 ? -15.721 -4.906 2.365 1.00 97.06 214 LYS A N 1
ATOM 1753 C CA . LYS A 1 214 ? -14.820 -6.011 2.024 1.00 97.06 214 LYS A CA 1
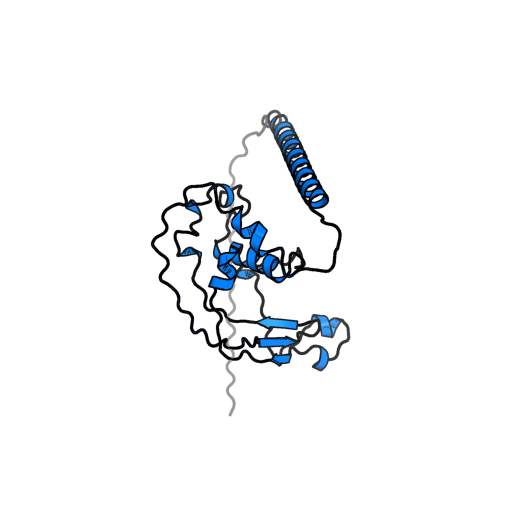ATOM 1754 C C . LYS A 1 214 ? -14.538 -6.001 0.527 1.00 97.06 214 LYS A C 1
ATOM 1756 O O . LYS A 1 214 ? -15.438 -5.762 -0.274 1.00 97.06 214 LYS A O 1
ATOM 1761 N N . TRP A 1 215 ? -13.298 -6.313 0.169 1.00 97.12 215 TRP A N 1
ATOM 1762 C CA . TRP A 1 215 ? -12.908 -6.529 -1.216 1.00 97.12 215 TRP A CA 1
ATOM 1763 C C . TRP A 1 215 ? -13.731 -7.650 -1.866 1.00 97.12 215 TRP A C 1
ATOM 1765 O O . TRP A 1 215 ? -13.912 -8.711 -1.269 1.00 97.12 215 TRP A O 1
ATOM 1775 N N . ASN A 1 216 ? -14.196 -7.440 -3.101 1.00 95.69 216 ASN A N 1
ATOM 1776 C CA . ASN A 1 216 ? -15.050 -8.395 -3.827 1.00 95.69 216 ASN A CA 1
ATOM 1777 C C . ASN A 1 216 ? -14.295 -9.529 -4.541 1.00 95.69 216 ASN A C 1
ATOM 1779 O O . ASN A 1 216 ? -14.867 -10.202 -5.395 1.00 95.69 216 ASN A O 1
ATOM 1783 N N . GLY A 1 217 ? -13.005 -9.719 -4.270 1.00 95.06 217 GLY A N 1
ATOM 1784 C CA . GLY A 1 217 ? -12.215 -10.779 -4.904 1.00 95.06 217 GLY A CA 1
ATOM 1785 C C . GLY A 1 217 ? -11.702 -10.449 -6.312 1.00 95.06 217 GLY A C 1
ATOM 1786 O O . GLY A 1 217 ? -10.896 -11.201 -6.863 1.00 95.06 217 GLY A O 1
ATOM 1787 N N . TYR A 1 218 ? -12.100 -9.318 -6.902 1.00 94.56 218 TYR A N 1
ATOM 1788 C CA . TYR A 1 218 ? -11.649 -8.939 -8.238 1.00 94.56 218 TYR A CA 1
ATOM 1789 C C . TYR A 1 218 ? -10.322 -8.168 -8.204 1.00 94.56 218 TYR A C 1
ATOM 1791 O O . TYR A 1 218 ? -10.208 -7.137 -7.542 1.00 94.56 218 TYR A O 1
ATOM 1799 N N . ARG A 1 219 ? -9.318 -8.660 -8.943 1.00 93.88 219 ARG A N 1
ATOM 1800 C CA . ARG A 1 219 ? -7.997 -8.026 -9.074 1.00 93.88 219 ARG A CA 1
ATOM 1801 C C . ARG A 1 219 ? -7.882 -7.299 -10.414 1.00 93.88 219 ARG A C 1
ATOM 1803 O O . ARG A 1 219 ? -7.707 -7.978 -11.430 1.00 93.88 219 ARG A O 1
ATOM 1810 N N . PRO A 1 220 ? -7.959 -5.958 -10.454 1.00 91.19 220 PRO A N 1
ATOM 1811 C CA . PRO A 1 220 ? -7.800 -5.236 -11.706 1.00 91.19 220 PRO A CA 1
ATOM 1812 C C . PRO A 1 220 ? -6.373 -5.392 -12.272 1.00 91.19 220 PRO A C 1
ATOM 1814 O O . PRO A 1 220 ? -5.419 -5.549 -11.502 1.00 91.19 220 PRO A O 1
ATOM 1817 N N . PRO A 1 221 ? -6.221 -5.375 -13.609 1.00 91.56 221 PRO A N 1
ATOM 1818 C CA . PRO A 1 221 ? -4.927 -5.494 -14.282 1.00 91.56 221 PRO A CA 1
ATOM 1819 C C . PRO A 1 221 ? -4.018 -4.287 -14.003 1.00 91.56 221 PRO A C 1
ATOM 1821 O O . PRO A 1 221 ? -4.479 -3.144 -14.034 1.00 91.56 221 PRO A O 1
ATOM 1824 N N . ILE A 1 222 ? -2.721 -4.532 -13.780 1.00 89.75 222 ILE A N 1
ATOM 1825 C CA . ILE A 1 222 ? -1.713 -3.484 -13.525 1.00 89.75 222 ILE A CA 1
ATOM 1826 C C . ILE A 1 222 ? -1.482 -2.547 -14.719 1.00 89.75 222 ILE A C 1
ATOM 1828 O O . ILE A 1 222 ? -1.034 -1.423 -14.525 1.00 89.75 222 ILE A O 1
ATOM 1832 N N . GLN A 1 223 ? -1.855 -2.960 -15.933 1.00 89.31 223 GLN A N 1
ATOM 1833 C CA . GLN A 1 223 ? -1.688 -2.193 -17.173 1.00 89.31 223 GLN A CA 1
ATOM 1834 C C . GLN A 1 223 ? -2.296 -0.785 -17.103 1.00 89.31 223 GLN A C 1
ATOM 1836 O O . GLN A 1 223 ? -1.819 0.125 -17.772 1.00 89.31 223 GLN A O 1
ATOM 1841 N N . ARG A 1 224 ? -3.324 -0.589 -16.266 1.00 81.88 224 ARG A N 1
ATOM 1842 C CA . ARG A 1 224 ? -3.929 0.730 -16.023 1.00 81.88 224 ARG A CA 1
ATOM 1843 C C . ARG A 1 224 ? -2.999 1.712 -15.306 1.00 81.88 224 ARG A C 1
ATOM 1845 O O . ARG A 1 224 ? -3.245 2.902 -15.375 1.00 81.88 224 ARG A O 1
ATOM 1852 N N . LEU A 1 225 ? -1.987 1.215 -14.599 1.00 86.19 225 LEU A N 1
ATOM 1853 C CA . LEU A 1 225 ? -1.012 2.013 -13.852 1.00 86.19 225 LEU A CA 1
ATOM 1854 C C . LEU A 1 225 ? 0.328 2.113 -14.574 1.00 86.19 225 LEU A C 1
ATOM 1856 O O . LEU A 1 225 ? 1.032 3.096 -14.408 1.00 86.19 225 LEU A O 1
ATOM 1860 N N . THR A 1 226 ? 0.691 1.103 -15.366 1.00 86.25 226 THR A N 1
ATOM 1861 C CA . THR A 1 226 ? 1.972 1.090 -16.090 1.00 86.25 226 THR A CA 1
ATOM 1862 C C . THR A 1 226 ? 1.923 1.823 -17.424 1.00 86.25 226 THR A C 1
ATOM 1864 O O . THR A 1 226 ? 2.950 1.920 -18.074 1.00 86.25 226 THR A O 1
ATOM 1867 N N . LYS A 1 227 ? 0.750 2.275 -17.886 1.00 84.94 227 LYS A N 1
ATOM 1868 C CA . LYS A 1 227 ? 0.651 3.080 -19.114 1.00 84.94 227 LYS A CA 1
ATOM 1869 C C . LYS A 1 227 ? 1.288 4.464 -18.936 1.00 84.94 227 LYS A C 1
ATOM 1871 O O . LYS A 1 227 ? 1.868 4.981 -19.880 1.00 84.94 227 LYS A O 1
ATOM 1876 N N . ASP A 1 228 ? 1.170 5.015 -17.731 1.00 81.50 228 ASP A N 1
ATOM 1877 C CA . ASP A 1 228 ? 1.602 6.373 -17.395 1.00 81.50 228 ASP A CA 1
ATOM 1878 C C . ASP A 1 228 ? 2.924 6.396 -16.597 1.00 81.50 228 ASP A C 1
ATOM 1880 O O . ASP A 1 228 ? 3.379 7.469 -16.203 1.00 81.50 228 ASP A O 1
ATOM 1884 N N . PHE A 1 229 ? 3.502 5.218 -16.325 1.00 85.81 229 PHE A N 1
ATOM 1885 C CA . PHE A 1 229 ? 4.774 5.031 -15.619 1.00 85.81 229 PHE A CA 1
ATOM 1886 C C . PHE A 1 229 ? 5.922 4.844 -16.606 1.00 85.81 229 PHE A C 1
ATOM 1888 O O . PHE A 1 229 ? 6.946 5.540 -16.434 1.00 85.81 229 PHE A O 1
#

Sequence (229 aa):
MNFEGEDDAYYEHNEHNEHNEHTKLPIENAVENNKESDNDIQNNHEKASAQIEYKINEYSNQLSENSLPANDNYEENTNQLLQEHSQRAPSPTYPQQQNYNSSYSSKMVYPSVLWSGNGYHIYIPIKAIILDNYEQFSKDKFPNVFSSNGKYYGLSISEIFLKFVKCFFTNGKADPKHNPIYKSCLIRIPNTINSKCLKKGLNYEESKVKIFQKWNGYRPPIQRLTKDF

Secondary structure (DSSP, 8-state):
----------------------------S-SSSSSHHHHHHHHHHHHHHHHHHHHHHHHHHHHHHT-----S--SSSHHHHHHHTT-S-PPP-PPP---------------EEEE-SSSEEEE---B---GGGSGGG-GGG-HHHHSTTSTTTT--HHHHHHHHHHHHHHTT-S-TT----TTT-PPPPTT-B-HHHHTTT--HHHHB-EEEE---S---BTHHHHS--

pLDDT: mean 72.18, std 22.23, range [31.08, 97.62]

Foldseek 3Di:
DDDDDDDDDDDDDDDDDDDDDDDDDDDDDDDPPPPVVVVVVVVVVVVVVVVVVVVVVVVVVVVVVPDDPDDPDPDPPPVVVVVPVPDDDPDDDDPDDDPCPDPPPPPDWWWWWKDQLPDIDTDAAAPDDPLCVDPVQDCVVVVQQQDPPHVQDPADSVQVLVVLVQCVVCVNVDDPPPRDDPVRDDDDDAQDFQVVNVVVVHDRVSRGIHTPTHTPPDHHYCCVSVVVD